Protein AF-A0A9P9S2T7-F1 (afdb_monomer_lite)

Foldseek 3Di:
DDDDDDDDDDDDDDPDDDDDPQQDWAAAPDPPGGDTHSDPVVSVVCCCQPVNLPAFAAAFFPPDPRLPPTHSDLVVVLVVLVVDALDTFTFQSPPVGRDDRDDPVRNVVCCVPPNDPVDDDPNNVSNVQSNPWHWAQAPVRHTDIDGLQAQLLVNVRGPDGHPPPVVSLLVLQADELLSCLQSVVSVVVSPPPPPDLRNHQAHWYADPLPRDTQGHSGGGCVSVLVVVVVDDLVSCLVVLQSLCSSLVVVLVVDPSPPPSPPPPRVVSSVVSQVSSCVSVNDPDDDD

Radius of gyration: 28.46 Å; chains: 1; bounding box: 73×45×97 Å

Secondary structure (DSSP, 8-state):
---------------PPPPPP-PPPEEP-STT---EESSHHHHHHHIIIII-----BPP-BTT-GGGSS-BSSHHHHHHHHTTS-S---B--SSTTT----B-HHHHHHHHHHH--GGG--HHHHHHHHHHT--EEE-TTS-EEE--TTB-TTGGGT---B-S-HHHHHHHHTTS-HHHHHHTHHHHHHH-TTSS--TTTSBS-EE-TTT--EEE-TTSBTHHHHHHHHTS-HHHHHHTHHHHHHHHHHHHTT-GGGTTT-TTTHHHHHHHHHHHHHHTTSSPPPP-

Sequence (287 aa):
MDRNTQPGIANKTSKGKRPKALKARIPCSHPGCKITFPRKFELKRHLNSVHNPQVAILCSVYECDRVFKPFPREDKAQEHMRKHPNEHQFVCIFQQCRSGPWSREELLSHLKSQHSWERCSQSEDTALCFFQWRQTPLSDGSLLFESEDNCPLAFLGCELKDNDNSVLRRHLKSHELIDRAKGFEAIAAVNRSGHFKLGYEYGFATCPLCQKQVCGQGSYIWSFASHLADHSKEERVVHAMELAELFRPYISKKRAWDYGWVAPGADFGRMIEAELQEAGVVPKMLG

Structure (mmCIF, N/CA/C/O backbone):
data_AF-A0A9P9S2T7-F1
#
_entry.id   AF-A0A9P9S2T7-F1
#
loop_
_atom_site.group_PDB
_atom_site.id
_atom_site.type_symbol
_atom_site.label_atom_id
_atom_site.label_alt_id
_atom_site.label_comp_id
_atom_site.label_asym_id
_atom_site.label_entity_id
_atom_site.label_seq_id
_atom_site.pdbx_PDB_ins_code
_atom_site.Cartn_x
_atom_site.Cartn_y
_atom_site.Cartn_z
_atom_site.occupancy
_atom_site.B_iso_or_equiv
_atom_site.auth_seq_id
_atom_site.auth_comp_id
_atom_site.auth_asym_id
_atom_site.auth_atom_id
_atom_site.pdbx_PDB_model_num
ATOM 1 N N . MET A 1 1 ? -43.370 15.826 -68.267 1.00 36.19 1 MET A N 1
ATOM 2 C CA . MET A 1 1 ? -42.248 16.302 -69.095 1.00 36.19 1 MET A CA 1
ATOM 3 C C . MET A 1 1 ? -41.692 17.543 -68.432 1.00 36.19 1 MET A C 1
ATOM 5 O O . MET A 1 1 ? -42.459 18.453 -68.160 1.00 36.19 1 MET A O 1
ATOM 9 N N . ASP A 1 2 ? -40.407 17.464 -68.098 1.00 29.64 2 ASP A N 1
ATOM 10 C CA . ASP A 1 2 ? -39.455 18.528 -67.768 1.00 29.64 2 ASP A CA 1
ATOM 11 C C . ASP A 1 2 ? -39.828 19.580 -66.708 1.00 29.64 2 ASP A C 1
ATOM 13 O O . ASP A 1 2 ? -40.637 20.471 -66.939 1.00 29.64 2 ASP A O 1
ATOM 17 N N . ARG A 1 3 ? -39.067 19.616 -65.605 1.00 30.58 3 ARG A N 1
ATOM 18 C CA . ARG A 1 3 ? -37.889 20.503 -65.512 1.00 30.58 3 ARG A CA 1
ATOM 19 C C . ARG A 1 3 ? -37.153 20.345 -64.179 1.00 30.58 3 ARG A C 1
ATOM 21 O O . ARG A 1 3 ? -37.640 20.647 -63.099 1.00 30.58 3 ARG A O 1
ATOM 28 N N . ASN A 1 4 ? -35.933 19.867 -64.359 1.00 33.97 4 ASN A N 1
ATOM 29 C CA . ASN A 1 4 ? -34.742 19.961 -63.536 1.00 33.97 4 ASN A CA 1
ATOM 30 C C . ASN A 1 4 ? -34.518 21.371 -62.940 1.00 33.97 4 ASN A C 1
ATOM 32 O O . ASN A 1 4 ? -34.419 22.319 -63.716 1.00 33.97 4 ASN A O 1
ATOM 36 N N . THR A 1 5 ? -34.343 21.484 -61.614 1.00 35.50 5 THR A N 1
ATOM 37 C CA . THR A 1 5 ? -33.639 22.615 -60.973 1.00 35.50 5 THR A CA 1
ATOM 38 C C . THR A 1 5 ? -32.953 22.155 -59.679 1.00 35.50 5 THR A C 1
ATOM 40 O O . THR A 1 5 ? -33.593 21.968 -58.646 1.00 35.50 5 THR A O 1
ATOM 43 N N . GLN A 1 6 ? -31.630 21.989 -59.738 1.00 35.88 6 GLN A N 1
ATOM 44 C CA . GLN A 1 6 ? -30.734 21.951 -58.576 1.00 35.88 6 GLN A CA 1
ATOM 45 C C . GLN A 1 6 ? -30.460 23.376 -58.068 1.00 35.88 6 GLN A C 1
ATOM 47 O O . GLN A 1 6 ? -30.297 24.283 -58.886 1.00 35.88 6 GLN A O 1
ATOM 52 N N . PRO A 1 7 ? -30.241 23.558 -56.755 1.00 32.84 7 PRO A N 1
ATOM 53 C CA . PRO A 1 7 ? -29.377 24.628 -56.279 1.00 32.84 7 PRO A CA 1
ATOM 54 C C . PRO A 1 7 ? -28.210 24.107 -55.423 1.00 32.84 7 PRO A C 1
ATOM 56 O O . PRO A 1 7 ? -28.396 23.401 -54.437 1.00 32.84 7 PRO A O 1
ATOM 59 N N . GLY A 1 8 ? -27.001 24.556 -55.776 1.00 30.08 8 GLY A N 1
ATOM 60 C CA . GLY A 1 8 ? -25.980 24.956 -54.801 1.00 30.08 8 GLY A CA 1
ATOM 61 C C . GLY A 1 8 ? -25.044 23.885 -54.236 1.00 30.08 8 GLY A C 1
ATOM 62 O O . GLY A 1 8 ? -25.063 23.622 -53.037 1.00 30.08 8 GLY A O 1
ATOM 63 N N . ILE A 1 9 ? -24.111 23.372 -55.047 1.00 33.72 9 ILE A N 1
ATOM 64 C CA . ILE A 1 9 ? -22.870 22.780 -54.519 1.00 33.72 9 ILE A CA 1
ATOM 65 C C . ILE A 1 9 ? -21.971 23.928 -54.039 1.00 33.72 9 ILE A C 1
ATOM 67 O O . ILE A 1 9 ? -21.324 24.613 -54.831 1.00 33.72 9 ILE A O 1
ATOM 71 N N . ALA A 1 10 ? -21.938 24.150 -52.725 1.00 36.00 10 ALA A N 1
ATOM 72 C CA . ALA A 1 10 ? -20.964 25.029 -52.093 1.00 36.00 10 ALA A CA 1
ATOM 73 C C . ALA A 1 10 ? -19.568 24.389 -52.156 1.00 36.00 10 ALA A C 1
ATOM 75 O O . ALA A 1 10 ? -19.290 23.358 -51.541 1.00 36.00 10 ALA A O 1
ATOM 76 N N . ASN A 1 11 ? -18.689 25.040 -52.909 1.00 32.94 11 ASN A N 1
ATOM 77 C CA . ASN A 1 11 ? -17.285 24.707 -53.089 1.00 32.94 11 ASN A CA 1
ATOM 78 C C . ASN A 1 11 ? -16.527 24.860 -51.752 1.00 32.94 11 ASN A C 1
ATOM 80 O O . ASN A 1 11 ? -16.237 25.977 -51.320 1.00 32.94 11 ASN A O 1
ATOM 84 N N . LYS A 1 12 ? -16.193 23.753 -51.074 1.00 36.41 12 LYS A N 1
ATOM 85 C CA . LYS A 1 12 ? -15.237 23.766 -49.953 1.00 36.41 12 LYS A CA 1
ATOM 86 C C . LYS A 1 12 ? -13.840 23.511 -50.504 1.00 36.41 12 LYS A C 1
ATOM 88 O O . LYS A 1 12 ? -13.469 22.382 -50.807 1.00 36.41 12 LYS A O 1
ATOM 93 N N . THR A 1 13 ? -13.067 24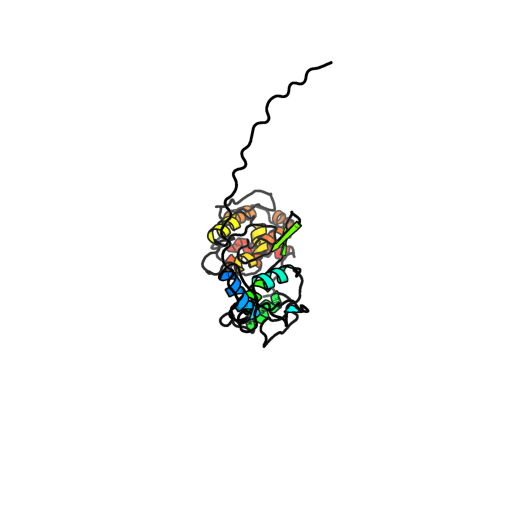.583 -50.626 1.00 33.72 13 THR A N 1
ATOM 94 C CA . THR A 1 13 ? -11.656 24.552 -51.006 1.00 33.72 13 THR A CA 1
ATOM 95 C C . THR A 1 13 ? -10.853 23.705 -50.014 1.00 33.72 13 THR A C 1
ATOM 97 O O . THR A 1 13 ? -10.689 24.041 -48.839 1.00 33.72 13 THR A O 1
ATOM 100 N N . SER A 1 14 ? -10.332 22.572 -50.485 1.00 40.72 14 SER A N 1
ATOM 101 C CA . SER A 1 14 ? -9.376 21.753 -49.746 1.00 40.72 14 SER A CA 1
ATOM 102 C C . SER A 1 14 ? -8.054 22.513 -49.620 1.00 40.72 14 SER A C 1
ATOM 104 O O . SER A 1 14 ? -7.275 22.593 -50.571 1.00 40.72 14 SER A O 1
ATOM 106 N N . LYS A 1 15 ? -7.778 23.083 -48.442 1.00 43.03 15 LYS A N 1
ATOM 107 C CA . LYS A 1 15 ? -6.456 23.635 -48.117 1.00 43.03 15 LYS A CA 1
ATOM 108 C C . LYS A 1 15 ? -5.431 22.494 -48.105 1.00 43.03 15 LYS A C 1
ATOM 110 O O . LYS A 1 15 ? -5.374 21.712 -47.157 1.00 43.03 15 LYS A O 1
ATOM 115 N N . GLY A 1 16 ? -4.628 22.401 -49.165 1.00 42.81 16 GLY A N 1
ATOM 116 C CA . GLY A 1 16 ? -3.505 21.472 -49.259 1.00 42.81 16 GLY A CA 1
ATOM 117 C C . GLY A 1 16 ? -2.502 21.704 -48.126 1.00 42.81 16 GLY A C 1
ATOM 118 O O . GLY A 1 16 ? -1.965 22.802 -47.965 1.00 42.81 16 GLY A O 1
ATOM 119 N N . LYS A 1 17 ? -2.243 20.670 -47.318 1.00 50.66 17 LYS A N 1
ATOM 120 C CA . LYS A 1 17 ? -1.135 20.677 -46.355 1.00 50.66 17 LYS A CA 1
ATOM 121 C C . LYS A 1 17 ? 0.180 20.608 -47.138 1.00 50.66 17 LYS A C 1
ATOM 123 O O . LYS A 1 17 ? 0.397 19.661 -47.887 1.00 50.66 17 LYS A O 1
ATOM 128 N N . ARG A 1 18 ? 1.062 21.597 -46.945 1.00 47.53 18 ARG A N 1
ATOM 129 C CA . ARG A 1 18 ? 2.440 21.586 -47.472 1.00 47.53 18 ARG A CA 1
ATOM 130 C C . ARG A 1 18 ? 3.163 20.284 -47.064 1.00 47.53 18 ARG A C 1
ATOM 132 O O . ARG A 1 18 ? 3.046 19.896 -45.896 1.00 47.53 18 ARG A O 1
ATOM 139 N N . PRO A 1 19 ? 3.944 19.639 -47.953 1.00 51.44 19 PRO A N 1
ATOM 140 C CA . PRO A 1 19 ? 4.757 18.483 -47.584 1.00 51.44 19 PRO A CA 1
ATOM 141 C C . PRO A 1 19 ? 5.790 18.891 -46.528 1.00 51.44 19 PRO A C 1
ATOM 143 O O . PRO A 1 19 ? 6.571 19.820 -46.736 1.00 51.44 19 PRO A O 1
ATOM 146 N N . LYS A 1 20 ? 5.804 18.214 -45.375 1.00 62.34 20 LYS A N 1
ATOM 147 C CA . LYS A 1 20 ? 6.907 18.349 -44.413 1.00 62.34 20 LYS A CA 1
ATOM 148 C C . LYS A 1 20 ? 8.151 17.721 -45.048 1.00 62.34 20 LYS A C 1
ATOM 150 O O . LYS A 1 20 ? 8.104 16.549 -45.407 1.00 62.34 20 LYS A O 1
ATOM 155 N N . ALA A 1 21 ? 9.240 18.482 -45.175 1.00 67.12 21 ALA A N 1
ATOM 156 C CA . ALA A 1 21 ? 10.521 17.977 -45.668 1.00 67.12 21 ALA A CA 1
ATOM 157 C C . ALA A 1 21 ? 10.929 16.701 -44.906 1.00 67.12 21 ALA A C 1
ATOM 159 O O . ALA A 1 21 ? 10.901 16.675 -43.669 1.00 67.12 21 ALA A O 1
ATOM 160 N N . LEU A 1 22 ? 11.272 15.638 -45.640 1.00 68.50 22 LEU A N 1
ATOM 161 C CA . LEU A 1 22 ? 11.691 14.363 -45.062 1.00 68.50 22 LEU A CA 1
ATOM 162 C C . LEU A 1 22 ? 13.021 14.581 -44.325 1.00 68.50 22 LEU A C 1
ATOM 164 O O . LEU A 1 22 ? 14.052 14.832 -44.944 1.00 68.50 22 LEU A O 1
ATOM 168 N N . LYS A 1 23 ? 13.007 14.522 -42.990 1.00 76.19 23 LYS A N 1
ATOM 169 C CA . LYS A 1 23 ? 14.243 14.579 -42.199 1.00 76.19 23 LYS A CA 1
ATOM 170 C C . LYS A 1 23 ? 15.092 13.343 -42.510 1.00 76.19 23 LYS A C 1
ATOM 172 O O . LYS A 1 23 ? 14.578 12.225 -42.464 1.00 76.19 23 LYS A O 1
ATOM 177 N N . ALA A 1 24 ? 16.377 13.550 -42.800 1.00 85.62 24 ALA A N 1
ATOM 178 C CA . ALA A 1 24 ? 17.326 12.470 -43.051 1.00 85.62 24 ALA A CA 1
ATOM 179 C C . ALA A 1 24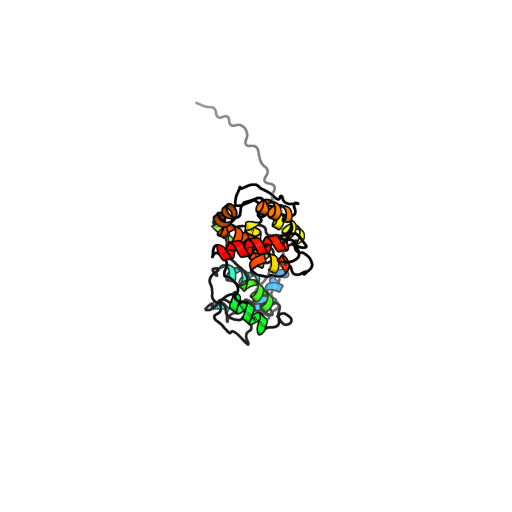 ? 17.403 11.514 -41.847 1.00 85.62 24 ALA A C 1
ATOM 181 O O . ALA A 1 24 ? 17.429 11.951 -40.692 1.00 85.62 24 ALA A O 1
ATOM 182 N N . ARG A 1 25 ? 17.422 10.204 -42.120 1.00 93.38 25 ARG A N 1
ATOM 183 C CA . ARG A 1 25 ? 17.586 9.171 -41.089 1.00 93.38 25 ARG A CA 1
ATOM 184 C C . ARG A 1 25 ? 19.058 9.069 -40.690 1.00 93.38 25 ARG A C 1
ATOM 186 O O . ARG A 1 25 ? 19.950 9.270 -41.504 1.00 93.38 25 ARG A O 1
ATOM 193 N N . ILE A 1 26 ? 19.294 8.736 -39.432 1.00 95.00 26 ILE A N 1
ATOM 194 C CA . ILE A 1 26 ? 20.602 8.656 -38.792 1.00 95.00 26 ILE A CA 1
ATOM 195 C C . ILE A 1 26 ? 21.002 7.174 -38.710 1.00 95.00 26 ILE A C 1
ATOM 197 O O . ILE A 1 26 ? 20.272 6.406 -38.074 1.00 95.00 26 ILE A O 1
ATOM 201 N N . PRO A 1 27 ? 22.099 6.740 -39.352 1.00 94.94 27 PRO A N 1
ATOM 202 C CA . PRO A 1 27 ? 22.551 5.352 -39.301 1.00 94.94 27 PRO A CA 1
ATOM 203 C C . PRO A 1 27 ? 23.211 5.004 -37.963 1.00 94.94 27 PRO A C 1
ATOM 205 O O . PRO A 1 27 ? 23.724 5.876 -37.261 1.00 94.94 27 PRO A O 1
ATOM 208 N N . CYS A 1 28 ? 23.202 3.718 -37.615 1.00 95.88 28 CYS A N 1
ATOM 209 C CA . CYS A 1 28 ? 24.008 3.192 -36.521 1.00 95.88 28 CYS A CA 1
ATOM 210 C C . CYS A 1 28 ? 25.496 3.186 -36.892 1.00 95.88 28 CYS A C 1
ATOM 212 O O . CYS A 1 28 ? 25.862 2.758 -37.981 1.00 95.88 28 CYS A O 1
ATOM 214 N N . SER A 1 29 ? 26.352 3.636 -35.973 1.00 92.50 29 SER A N 1
ATOM 215 C CA . SER A 1 29 ? 27.806 3.679 -36.176 1.00 92.50 29 SER A CA 1
ATOM 216 C C . SER A 1 29 ? 28.514 2.356 -35.856 1.00 92.50 29 SER A C 1
ATOM 218 O O . SER A 1 29 ? 29.726 2.266 -36.027 1.00 92.50 29 SER A O 1
ATOM 220 N N . HIS A 1 30 ? 27.800 1.345 -35.344 1.00 92.38 30 HIS A N 1
ATOM 221 C CA . HIS A 1 30 ? 28.408 0.075 -34.952 1.00 92.38 30 HIS A CA 1
ATOM 222 C C . HIS A 1 30 ? 28.739 -0.782 -36.189 1.00 92.38 30 HIS A C 1
ATOM 224 O O . HIS A 1 30 ? 27.859 -0.963 -37.039 1.00 92.38 30 HIS A O 1
ATOM 230 N N . PRO A 1 31 ? 29.961 -1.340 -36.298 1.00 92.31 31 PRO A N 1
ATOM 231 C CA . PRO A 1 31 ? 30.360 -2.148 -37.448 1.00 92.31 31 PRO A CA 1
ATOM 232 C C . PRO A 1 31 ? 29.369 -3.285 -37.730 1.00 92.31 31 PRO A C 1
ATOM 234 O O . PRO A 1 31 ? 28.987 -4.032 -36.835 1.00 92.31 31 PRO A O 1
ATOM 237 N N . GLY A 1 32 ? 28.915 -3.396 -38.980 1.00 91.00 32 GLY A N 1
ATOM 238 C CA . GLY A 1 32 ? 27.955 -4.422 -39.404 1.00 91.00 32 GLY A CA 1
ATOM 239 C C . GLY A 1 32 ? 26.482 -4.132 -39.079 1.00 91.00 32 GLY A C 1
ATOM 240 O O . GLY A 1 32 ? 25.608 -4.831 -39.595 1.00 91.00 32 GLY A O 1
ATOM 241 N N . CYS A 1 33 ? 26.162 -3.088 -38.306 1.00 94.12 33 CYS A N 1
ATOM 242 C CA . CYS A 1 33 ? 24.778 -2.701 -38.037 1.00 94.12 33 CYS A CA 1
ATOM 243 C C . CYS A 1 33 ? 24.224 -1.784 -39.139 1.00 94.12 33 CYS A C 1
ATOM 245 O O . CYS A 1 33 ? 24.732 -0.692 -39.375 1.00 94.12 33 CYS A O 1
ATOM 247 N N . LYS A 1 34 ? 23.141 -2.208 -39.802 1.00 94.25 34 LYS A N 1
ATOM 248 C CA . LYS A 1 34 ? 22.514 -1.471 -40.922 1.00 94.25 34 LYS A CA 1
ATOM 249 C C . LYS A 1 34 ? 21.264 -0.675 -40.521 1.00 94.25 34 LYS A C 1
ATOM 251 O O . LYS A 1 34 ? 20.533 -0.187 -41.382 1.00 94.25 34 LYS A O 1
ATOM 256 N N . ILE A 1 35 ? 20.974 -0.569 -39.224 1.00 94.50 35 ILE A N 1
ATOM 257 C CA . ILE A 1 35 ? 19.734 0.044 -38.732 1.00 94.50 35 ILE A CA 1
ATOM 258 C C . ILE A 1 35 ? 19.835 1.577 -38.784 1.00 94.50 35 ILE A C 1
ATOM 260 O O . ILE A 1 35 ? 20.870 2.155 -38.454 1.00 94.50 35 ILE A O 1
ATOM 264 N N . THR A 1 36 ? 18.746 2.244 -39.190 1.00 95.19 36 THR A N 1
ATOM 265 C CA . THR A 1 36 ? 18.664 3.711 -39.297 1.00 95.19 36 THR A CA 1
ATOM 266 C C . THR A 1 36 ? 17.452 4.285 -38.560 1.00 95.19 36 THR A C 1
ATOM 268 O O . THR A 1 36 ? 16.363 3.701 -38.537 1.00 95.19 36 THR A O 1
ATOM 271 N N . PHE A 1 37 ? 17.612 5.483 -37.997 1.00 95.75 37 PHE A N 1
ATOM 272 C CA . PHE A 1 37 ? 16.645 6.085 -37.080 1.00 95.75 37 PHE A CA 1
ATOM 273 C C . PHE A 1 37 ? 16.233 7.495 -37.503 1.00 95.75 37 PHE A C 1
ATOM 275 O O . PHE A 1 37 ? 17.072 8.285 -37.916 1.00 95.75 37 PHE A O 1
ATOM 282 N N . PRO A 1 38 ? 14.959 7.876 -37.363 1.00 93.25 38 PRO A N 1
ATOM 283 C CA . PRO A 1 38 ? 14.503 9.232 -37.667 1.00 93.25 38 PRO A CA 1
ATOM 284 C C . PRO A 1 38 ? 14.985 10.285 -36.652 1.00 93.25 38 PRO A C 1
ATOM 286 O O . PRO A 1 38 ? 14.910 11.482 -36.929 1.00 93.25 38 PRO A O 1
ATOM 289 N N . ARG A 1 39 ? 15.425 9.875 -35.451 1.00 93.94 39 ARG A N 1
ATOM 290 C CA . ARG A 1 39 ? 15.786 10.774 -34.340 1.00 93.94 39 ARG A CA 1
ATOM 291 C C . ARG A 1 39 ? 17.015 10.270 -33.580 1.00 93.94 39 ARG A C 1
ATOM 293 O O . ARG A 1 39 ? 17.176 9.068 -33.387 1.00 93.94 39 ARG A O 1
ATOM 300 N N . LYS A 1 40 ? 17.831 11.199 -33.058 1.00 93.25 40 LYS A N 1
ATOM 301 C CA . LYS A 1 40 ? 19.046 10.890 -32.269 1.00 93.25 40 LYS A CA 1
ATOM 302 C C . LYS A 1 40 ? 18.753 10.048 -31.021 1.00 93.25 40 LYS A C 1
ATOM 304 O O . LYS A 1 40 ? 19.508 9.134 -30.711 1.00 93.25 40 LYS A O 1
ATOM 309 N N . PHE A 1 41 ? 17.648 10.333 -30.329 1.00 92.44 41 PHE A N 1
ATOM 310 C CA . PHE A 1 41 ? 17.218 9.574 -29.148 1.00 92.44 41 PHE A CA 1
ATOM 311 C C . PHE A 1 41 ? 17.006 8.081 -29.454 1.00 92.44 41 PHE A C 1
ATOM 313 O O . PHE A 1 41 ? 17.434 7.227 -28.683 1.00 92.44 41 PHE A O 1
ATOM 320 N N . GLU A 1 42 ? 16.396 7.754 -30.597 1.00 92.00 42 GLU A N 1
ATOM 321 C CA . GLU A 1 42 ? 16.127 6.363 -30.971 1.00 92.00 42 GLU A CA 1
ATOM 322 C C . GLU A 1 42 ? 17.413 5.601 -31.308 1.00 92.00 42 GLU A C 1
ATOM 324 O O . GLU A 1 42 ? 17.551 4.448 -30.900 1.00 92.00 42 GLU A O 1
ATOM 329 N N . LEU A 1 43 ? 18.373 6.264 -31.966 1.00 93.75 43 LEU A N 1
ATOM 330 C CA . LEU A 1 43 ? 19.710 5.713 -32.187 1.00 93.75 43 LEU A CA 1
ATOM 331 C C . LEU A 1 43 ? 20.428 5.451 -30.857 1.00 93.75 43 LEU A C 1
ATOM 333 O O . LEU A 1 43 ? 20.939 4.354 -30.651 1.00 93.75 43 LEU A O 1
ATOM 337 N N . LYS A 1 44 ? 20.430 6.421 -29.931 1.00 90.12 44 LYS A N 1
ATOM 338 C CA . LYS A 1 44 ? 21.045 6.255 -28.602 1.00 90.12 44 LYS A CA 1
ATOM 339 C C . LYS A 1 44 ? 20.443 5.061 -27.858 1.00 90.12 44 LYS A C 1
ATOM 341 O O . LYS A 1 44 ? 21.175 4.238 -27.320 1.00 90.12 44 LYS A O 1
ATOM 346 N N . ARG A 1 45 ? 19.114 4.922 -27.886 1.00 88.75 45 ARG A N 1
ATOM 347 C CA . ARG A 1 45 ? 18.412 3.768 -27.306 1.00 88.75 45 ARG A CA 1
ATOM 348 C C . ARG A 1 45 ? 18.843 2.449 -27.951 1.00 88.75 45 ARG A C 1
ATOM 350 O O . ARG A 1 45 ? 19.039 1.469 -27.241 1.00 88.75 45 ARG A O 1
ATOM 357 N N . HIS A 1 46 ? 18.976 2.402 -29.275 1.00 90.88 46 HIS A N 1
ATOM 358 C CA . HIS A 1 46 ? 19.439 1.207 -29.982 1.00 90.88 46 HIS A CA 1
ATOM 359 C C . HIS A 1 46 ? 20.872 0.828 -29.597 1.00 90.88 46 HIS A C 1
ATOM 361 O O . HIS A 1 46 ? 21.111 -0.323 -29.241 1.00 90.88 46 HIS A O 1
ATOM 367 N N . LEU A 1 47 ? 21.795 1.794 -29.585 1.00 89.88 47 LEU A N 1
ATOM 368 C CA . LEU A 1 47 ? 23.176 1.566 -29.156 1.00 89.88 47 LEU A CA 1
ATOM 369 C C . LEU A 1 47 ? 23.218 0.987 -27.736 1.00 89.88 47 LEU A C 1
ATOM 371 O O . LEU A 1 47 ? 23.823 -0.058 -27.528 1.00 89.88 47 LEU A O 1
ATOM 375 N N . ASN A 1 48 ? 22.486 1.593 -26.799 1.00 85.88 48 ASN A N 1
ATOM 376 C CA . ASN A 1 48 ? 22.449 1.164 -25.399 1.00 85.88 48 ASN A CA 1
ATOM 377 C C . ASN A 1 48 ? 21.745 -0.179 -25.157 1.00 85.88 48 ASN A C 1
ATOM 379 O O . ASN A 1 48 ? 21.897 -0.736 -24.083 1.00 85.88 48 ASN A O 1
ATOM 383 N N . SER A 1 49 ? 20.940 -0.687 -26.094 1.00 85.75 49 SER A N 1
ATOM 384 C CA . SER A 1 49 ? 20.194 -1.943 -25.892 1.00 85.75 49 SER A CA 1
ATOM 385 C C . SER A 1 49 ? 20.720 -3.116 -26.709 1.00 85.75 49 SER A C 1
ATOM 387 O O . SER A 1 49 ? 20.516 -4.257 -26.311 1.00 85.75 49 SER A O 1
ATOM 389 N N . VAL A 1 50 ? 21.376 -2.850 -27.840 1.00 86.94 50 VAL A N 1
ATOM 390 C CA . VAL A 1 50 ? 21.870 -3.885 -28.762 1.00 86.94 50 VAL A CA 1
ATOM 391 C C . VAL A 1 50 ? 23.389 -3.991 -28.730 1.00 86.94 50 VAL A C 1
ATOM 393 O O . VAL A 1 50 ? 23.922 -5.093 -28.762 1.00 86.94 50 VAL A O 1
ATOM 396 N N . HIS A 1 51 ? 24.088 -2.857 -28.672 1.00 87.75 51 HIS A N 1
ATOM 397 C CA . HIS A 1 51 ? 25.544 -2.822 -28.828 1.00 87.75 51 HIS A CA 1
ATOM 398 C C . HIS A 1 51 ? 26.288 -2.585 -27.513 1.00 87.75 51 HIS A C 1
ATOM 400 O O . HIS A 1 51 ? 27.451 -2.954 -27.404 1.00 87.75 51 HIS A O 1
ATOM 406 N N . ASN A 1 52 ? 25.634 -1.979 -26.523 1.00 83.31 52 ASN A N 1
ATOM 407 C CA . ASN A 1 52 ? 26.203 -1.737 -25.206 1.00 83.31 52 ASN A CA 1
ATOM 408 C C . ASN A 1 52 ? 25.133 -1.826 -24.101 1.00 83.31 52 ASN A C 1
ATOM 410 O O . ASN A 1 52 ? 24.780 -0.792 -23.523 1.00 83.31 52 ASN A O 1
ATOM 414 N N . PRO A 1 53 ? 24.572 -3.021 -23.832 1.00 74.31 53 PRO A N 1
ATOM 415 C CA . PRO A 1 53 ? 23.597 -3.215 -22.765 1.00 74.31 53 PRO A CA 1
ATOM 416 C C . PRO A 1 53 ? 24.272 -3.066 -21.398 1.00 74.31 53 PRO A C 1
ATOM 418 O O . PRO A 1 53 ? 24.722 -4.029 -20.793 1.00 74.31 53 PRO A O 1
ATOM 421 N N . GLN A 1 54 ? 24.352 -1.824 -20.924 1.00 74.81 54 GLN A N 1
ATOM 422 C CA . GLN A 1 54 ? 24.785 -1.486 -19.562 1.00 74.81 54 GLN A CA 1
ATOM 423 C C . GLN A 1 54 ? 23.661 -1.702 -18.538 1.00 74.81 54 GLN A C 1
ATOM 425 O O . GLN A 1 54 ? 23.907 -1.815 -17.343 1.00 74.81 54 GLN A O 1
ATOM 430 N N . VAL A 1 55 ? 22.416 -1.755 -19.019 1.00 78.56 55 VAL A N 1
ATOM 431 C CA . VAL A 1 55 ? 21.226 -2.052 -18.223 1.00 78.56 55 VAL A CA 1
ATOM 432 C C . VAL A 1 55 ? 20.878 -3.524 -18.413 1.00 78.56 55 VAL A C 1
ATOM 434 O O . VAL A 1 55 ? 20.757 -3.982 -19.548 1.00 78.56 55 VAL A O 1
ATOM 437 N N . ALA A 1 56 ? 20.711 -4.255 -17.316 1.00 86.88 56 ALA A N 1
ATOM 438 C CA . ALA A 1 56 ? 20.397 -5.679 -17.311 1.00 86.88 56 ALA A CA 1
ATOM 439 C C . ALA A 1 56 ? 19.397 -5.989 -16.189 1.00 86.88 56 ALA A C 1
ATOM 441 O O . ALA A 1 56 ? 19.773 -6.359 -15.081 1.00 86.88 56 ALA A O 1
ATOM 442 N N . ILE A 1 57 ? 18.109 -5.804 -16.474 1.00 90.69 57 ILE A N 1
ATOM 443 C CA . ILE A 1 57 ? 17.036 -5.925 -15.478 1.00 90.69 57 ILE A CA 1
ATOM 444 C C . ILE A 1 57 ? 16.504 -7.358 -15.491 1.00 90.69 57 ILE A C 1
ATOM 446 O O . ILE A 1 57 ? 15.997 -7.818 -16.517 1.00 90.69 57 ILE A O 1
ATOM 450 N N . LEU A 1 58 ? 16.624 -8.067 -14.371 1.00 91.12 58 LEU A N 1
ATOM 451 C CA . LEU A 1 58 ? 16.154 -9.446 -14.220 1.00 91.12 58 LEU A CA 1
ATOM 452 C C . LEU A 1 58 ? 14.709 -9.491 -13.716 1.00 91.12 58 LEU A C 1
ATOM 454 O O . LEU A 1 58 ? 14.270 -8.612 -12.977 1.00 91.12 58 LEU A O 1
ATOM 458 N N . CYS A 1 59 ? 13.976 -10.534 -14.106 1.00 92.31 59 CYS A N 1
ATOM 459 C CA . CYS A 1 59 ? 12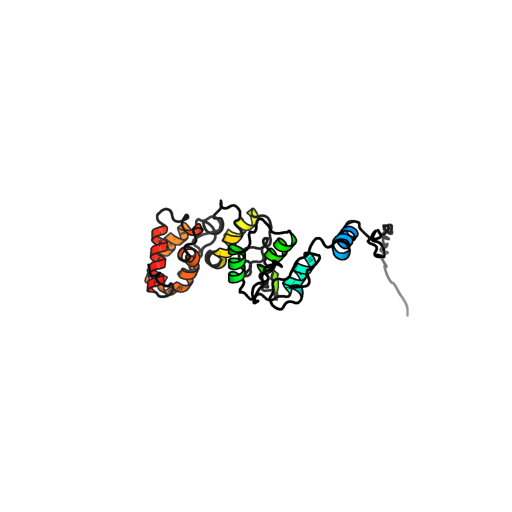.712 -10.871 -13.456 1.00 92.31 59 CYS A CA 1
ATOM 460 C C . CYS A 1 59 ? 13.001 -11.664 -12.174 1.00 92.31 59 CYS A C 1
ATOM 462 O O . CYS A 1 59 ? 13.848 -12.553 -12.189 1.00 92.31 59 CYS A O 1
ATOM 464 N N . SER A 1 60 ? 12.301 -11.356 -11.084 1.00 91.38 60 SER A N 1
ATOM 465 C CA . SER A 1 60 ? 12.424 -12.061 -9.801 1.00 91.38 60 SER A CA 1
ATOM 466 C C . SER A 1 60 ? 11.385 -13.165 -9.603 1.00 91.38 60 SER A C 1
ATOM 468 O O . SER A 1 60 ? 11.408 -13.820 -8.570 1.00 91.38 60 SER A O 1
ATOM 470 N N . VAL A 1 61 ? 10.457 -13.373 -10.540 1.00 92.38 61 VAL A N 1
ATOM 471 C CA . VAL A 1 61 ? 9.402 -14.390 -10.412 1.00 92.38 61 VAL A CA 1
ATOM 472 C C . VAL A 1 61 ? 10.000 -15.779 -10.627 1.00 92.38 61 VAL A C 1
ATOM 474 O O . VAL A 1 61 ? 10.665 -16.017 -11.638 1.00 92.38 61 VAL A O 1
ATOM 477 N N . TYR A 1 62 ? 9.779 -16.687 -9.675 1.00 91.44 62 TYR A N 1
ATOM 478 C CA . TYR A 1 62 ? 10.238 -18.074 -9.755 1.00 91.44 62 TYR A CA 1
ATOM 479 C C . TYR A 1 62 ? 9.688 -18.756 -11.020 1.00 91.44 62 TYR A C 1
ATOM 481 O O . TYR A 1 62 ? 8.598 -18.436 -11.481 1.00 91.44 62 TYR A O 1
ATOM 489 N N . GLU A 1 63 ? 10.483 -19.640 -11.631 1.00 89.50 63 GLU A N 1
ATOM 490 C CA . GLU A 1 63 ? 10.189 -20.314 -12.915 1.00 89.50 63 GLU A CA 1
ATOM 491 C C . GLU A 1 63 ? 10.018 -19.406 -14.148 1.00 89.50 63 GLU A C 1
ATOM 493 O O . GLU A 1 63 ? 9.805 -19.899 -15.258 1.00 89.50 63 GLU A O 1
ATOM 498 N N . CYS A 1 64 ? 10.199 -18.088 -14.027 1.00 91.94 64 CYS A N 1
ATOM 499 C CA . CYS A 1 64 ? 10.203 -17.220 -15.196 1.00 91.94 64 CYS A CA 1
ATOM 500 C C . CYS A 1 64 ? 11.507 -17.373 -16.004 1.00 91.94 64 CYS A C 1
ATOM 502 O O . CYS A 1 64 ? 12.617 -17.236 -15.490 1.00 91.94 64 CYS A O 1
ATOM 504 N N . ASP A 1 65 ? 11.395 -17.559 -17.322 1.00 88.00 65 ASP A N 1
ATOM 505 C CA . ASP A 1 65 ? 12.538 -17.656 -18.244 1.00 88.00 65 ASP A CA 1
ATOM 506 C C . ASP A 1 65 ? 13.416 -16.385 -18.266 1.00 88.00 65 ASP A C 1
ATOM 508 O O . ASP A 1 65 ? 14.585 -16.414 -18.673 1.00 88.00 65 ASP A O 1
ATOM 512 N N . ARG A 1 66 ? 12.862 -15.263 -17.794 1.00 89.81 66 ARG A N 1
ATOM 513 C CA . ARG A 1 66 ? 13.523 -13.960 -17.647 1.00 89.81 66 ARG A CA 1
ATOM 514 C C . ARG A 1 66 ? 14.328 -13.798 -16.358 1.00 89.81 66 ARG A C 1
ATOM 516 O O . ARG A 1 66 ? 15.000 -12.778 -16.215 1.00 89.81 66 ARG A O 1
ATOM 523 N N . VAL A 1 67 ? 14.344 -14.800 -15.476 1.00 87.44 67 VAL A N 1
ATOM 524 C CA . VAL A 1 67 ? 15.256 -14.863 -14.315 1.00 87.44 67 VAL A CA 1
ATOM 525 C C . VAL A 1 67 ? 16.719 -14.984 -14.754 1.00 87.44 67 VAL A C 1
ATOM 527 O O . VAL A 1 67 ? 17.617 -14.507 -14.070 1.00 87.44 67 VAL A O 1
ATOM 530 N N . PHE A 1 68 ? 16.977 -15.586 -15.920 1.00 84.56 68 PHE A N 1
ATOM 531 C CA . PHE A 1 68 ? 18.332 -15.763 -16.465 1.00 84.56 68 PHE A CA 1
ATOM 532 C C . PHE A 1 68 ? 18.592 -14.942 -17.734 1.00 84.56 68 PHE A C 1
ATOM 534 O O . PHE A 1 68 ? 19.711 -14.918 -18.244 1.00 84.56 68 PHE A O 1
ATOM 541 N N . LYS A 1 69 ? 17.561 -14.273 -18.263 1.00 89.12 69 LYS A N 1
ATOM 542 C CA . LYS A 1 69 ? 17.613 -13.501 -19.510 1.00 89.12 69 LYS A CA 1
ATOM 543 C C . LYS A 1 69 ? 17.211 -12.048 -19.240 1.00 89.12 69 LYS A C 1
ATOM 545 O O . LYS A 1 69 ? 16.029 -11.720 -19.405 1.00 89.12 69 LYS A O 1
ATOM 550 N N . PRO A 1 70 ? 18.165 -11.185 -18.837 1.00 88.25 70 PRO A N 1
ATOM 551 C CA . PRO A 1 70 ? 17.865 -9.816 -18.452 1.00 88.25 70 PRO A CA 1
ATOM 552 C C . PRO A 1 70 ? 17.300 -9.009 -19.615 1.00 88.25 70 PRO A C 1
ATOM 554 O O . PRO A 1 70 ? 17.639 -9.202 -20.787 1.00 88.25 70 PRO A O 1
ATOM 557 N N . PHE A 1 71 ? 16.451 -8.052 -19.275 1.00 91.44 71 PHE A N 1
ATOM 558 C CA . PHE A 1 71 ? 15.985 -7.047 -20.205 1.00 91.44 71 PHE A CA 1
ATOM 559 C C . PHE A 1 71 ? 17.030 -5.938 -20.339 1.00 91.44 71 PHE A C 1
ATOM 561 O O . PHE A 1 71 ? 17.450 -5.371 -19.329 1.00 91.44 71 PHE A O 1
ATOM 568 N N . PRO A 1 72 ? 17.381 -5.542 -21.574 1.00 88.38 72 PRO A N 1
ATOM 569 C CA . PRO A 1 72 ? 18.285 -4.421 -21.803 1.00 88.38 72 PRO A CA 1
ATOM 570 C C . PRO A 1 72 ? 17.592 -3.058 -21.638 1.00 88.38 72 PRO A C 1
ATOM 572 O O . PRO A 1 72 ? 18.201 -2.017 -21.880 1.00 88.38 72 PRO A O 1
ATOM 575 N N . ARG A 1 73 ? 16.285 -3.047 -21.325 1.00 87.94 73 ARG A N 1
ATOM 576 C CA . ARG A 1 73 ? 15.474 -1.835 -21.176 1.00 87.94 73 ARG A CA 1
ATOM 577 C C . ARG A 1 73 ? 14.412 -1.984 -20.094 1.00 87.94 73 ARG A C 1
ATOM 579 O O . ARG A 1 73 ? 13.715 -2.997 -20.039 1.00 87.94 73 ARG A O 1
ATOM 586 N N . GLU A 1 74 ? 14.233 -0.907 -19.343 1.00 87.75 74 GLU A N 1
ATOM 587 C CA . GLU A 1 74 ? 13.235 -0.764 -18.284 1.00 87.75 74 GLU A CA 1
ATOM 588 C C . GLU A 1 74 ? 11.800 -0.923 -18.786 1.00 87.75 74 GLU A C 1
ATOM 590 O O . GLU A 1 74 ? 11.060 -1.748 -18.266 1.00 87.75 74 GLU A O 1
ATOM 595 N N . ASP A 1 75 ? 11.424 -0.228 -19.862 1.00 86.75 75 ASP A N 1
ATOM 596 C CA . ASP A 1 75 ? 10.060 -0.271 -20.403 1.00 86.75 75 ASP A CA 1
ATOM 597 C C . ASP A 1 75 ? 9.622 -1.689 -20.819 1.00 86.75 75 ASP A C 1
ATOM 599 O O . ASP A 1 75 ? 8.445 -2.039 -20.716 1.00 86.75 75 ASP A O 1
ATOM 603 N N . LYS A 1 76 ? 10.573 -2.527 -21.254 1.00 90.56 76 LYS A N 1
ATOM 604 C CA . LYS A 1 76 ? 10.323 -3.933 -21.603 1.00 90.56 76 LYS A CA 1
ATOM 605 C C . LYS A 1 76 ? 10.243 -4.853 -20.397 1.00 90.56 76 LYS A C 1
ATOM 607 O O . LYS A 1 76 ? 9.368 -5.717 -20.387 1.00 90.56 76 LYS A O 1
ATOM 612 N N . ALA A 1 77 ? 11.105 -4.661 -19.402 1.00 89.62 77 ALA A N 1
ATOM 613 C CA . ALA A 1 77 ? 10.971 -5.362 -18.130 1.00 89.62 77 ALA A CA 1
ATOM 614 C C . ALA A 1 77 ? 9.633 -5.010 -17.464 1.00 89.62 77 ALA A C 1
ATOM 616 O O . ALA A 1 77 ? 8.906 -5.901 -17.041 1.00 89.62 77 ALA A O 1
ATOM 617 N N . GLN A 1 78 ? 9.243 -3.738 -17.486 1.00 86.19 78 GLN A N 1
ATOM 618 C CA . GLN A 1 78 ? 7.974 -3.287 -16.937 1.00 86.19 78 GLN A CA 1
ATOM 619 C C . GLN A 1 78 ? 6.767 -3.919 -17.646 1.00 86.19 78 GLN A C 1
ATOM 621 O O . GLN A 1 78 ? 5.871 -4.444 -16.992 1.00 86.19 78 GLN A O 1
ATOM 626 N N . GLU A 1 79 ? 6.735 -3.902 -18.982 1.00 87.50 79 GLU A N 1
ATOM 627 C CA . GLU A 1 79 ? 5.681 -4.564 -19.768 1.00 87.50 79 GLU A CA 1
ATOM 628 C C . GLU A 1 79 ? 5.596 -6.068 -19.477 1.00 87.50 79 GLU A C 1
ATOM 630 O O . GLU A 1 79 ? 4.503 -6.628 -19.429 1.00 87.50 79 GLU A O 1
ATOM 635 N N . HIS A 1 80 ? 6.740 -6.718 -19.271 1.00 90.94 80 HIS A N 1
ATOM 636 C CA . HIS A 1 80 ? 6.791 -8.122 -18.891 1.00 90.94 80 HIS A CA 1
ATOM 637 C C . HIS A 1 80 ? 6.212 -8.363 -17.493 1.00 90.94 80 HIS A C 1
ATOM 639 O O . HIS A 1 80 ? 5.374 -9.247 -17.345 1.00 90.94 80 HIS A O 1
ATOM 645 N N . MET A 1 81 ? 6.592 -7.557 -16.498 1.00 87.25 81 MET A N 1
ATOM 646 C CA . MET A 1 81 ? 6.128 -7.721 -15.116 1.00 87.25 81 MET A CA 1
ATOM 647 C C . MET A 1 81 ? 4.615 -7.529 -14.963 1.00 87.25 81 MET A C 1
ATOM 649 O O . MET A 1 81 ? 4.002 -8.187 -14.131 1.00 87.25 81 MET A O 1
ATOM 653 N N . ARG A 1 82 ? 3.980 -6.725 -15.827 1.00 84.56 82 ARG A N 1
ATOM 654 C CA . ARG A 1 82 ? 2.508 -6.608 -15.886 1.00 84.56 82 ARG A CA 1
ATOM 655 C C . ARG A 1 82 ? 1.788 -7.900 -16.287 1.00 84.56 82 ARG A C 1
ATOM 657 O O . ARG A 1 82 ? 0.574 -7.977 -16.152 1.00 84.56 82 ARG A O 1
ATOM 664 N N . LYS A 1 83 ? 2.491 -8.905 -16.811 1.00 86.06 83 LYS A N 1
ATOM 665 C CA . LYS A 1 83 ? 1.888 -10.197 -17.181 1.00 86.06 83 LYS A CA 1
ATOM 666 C C . LYS A 1 83 ? 1.849 -11.183 -16.018 1.00 86.06 83 LYS A C 1
ATOM 668 O O . LYS A 1 83 ? 1.172 -12.200 -16.126 1.00 86.06 83 LYS A O 1
ATOM 673 N N . HIS A 1 84 ? 2.575 -10.898 -14.940 1.00 85.12 84 HIS A N 1
ATOM 674 C CA . HIS A 1 84 ? 2.613 -11.751 -13.759 1.00 85.12 84 HIS A CA 1
ATOM 675 C C . HIS A 1 84 ? 1.448 -11.403 -12.829 1.00 85.12 84 HIS A C 1
ATOM 677 O O . HIS A 1 84 ? 1.372 -10.245 -12.420 1.00 85.12 84 HIS A O 1
ATOM 683 N N . PRO A 1 85 ? 0.558 -12.350 -12.472 1.00 75.25 85 PRO A N 1
ATOM 684 C CA . PRO A 1 85 ? -0.452 -12.116 -11.432 1.00 75.25 85 PRO A CA 1
ATOM 685 C C . PRO A 1 85 ? 0.174 -11.785 -10.062 1.00 75.25 85 PRO A C 1
ATOM 687 O O . PRO A 1 85 ? 1.385 -11.849 -9.894 1.00 75.25 85 PRO A O 1
ATOM 690 N N . ASN A 1 86 ? -0.636 -11.416 -9.066 1.00 70.56 86 ASN A N 1
ATOM 691 C CA . ASN A 1 86 ? -0.125 -11.025 -7.741 1.00 70.56 86 ASN A CA 1
ATOM 692 C C . ASN A 1 86 ? 0.491 -12.179 -6.941 1.00 70.56 86 ASN A C 1
ATOM 694 O O . ASN A 1 86 ? 1.384 -11.947 -6.125 1.00 70.56 86 ASN A O 1
ATOM 698 N N . GLU A 1 87 ? -0.001 -13.397 -7.158 1.00 67.25 87 GLU A N 1
ATOM 699 C CA . GLU A 1 87 ? 0.441 -14.597 -6.453 1.00 67.25 87 GLU A CA 1
ATOM 700 C C . GLU A 1 87 ? 1.601 -15.250 -7.204 1.00 67.25 87 GLU A C 1
ATOM 702 O O . GLU A 1 87 ? 1.399 -15.912 -8.219 1.00 67.25 87 GLU A O 1
ATOM 707 N N . HIS A 1 88 ? 2.818 -15.052 -6.694 1.00 80.25 88 HIS A N 1
ATOM 708 C CA . HIS A 1 88 ? 4.026 -15.749 -7.135 1.00 80.25 88 HIS A CA 1
ATOM 709 C C . HIS A 1 88 ? 4.964 -15.994 -5.970 1.00 80.25 88 HIS A C 1
ATOM 711 O O . HIS A 1 88 ? 4.985 -15.247 -4.989 1.00 80.25 88 HIS A O 1
ATOM 717 N N . GLN A 1 89 ? 5.806 -17.003 -6.144 1.00 89.88 89 GLN A N 1
ATOM 718 C CA . GLN A 1 89 ? 7.051 -17.093 -5.407 1.00 89.88 89 GLN A CA 1
ATOM 719 C C . GLN A 1 89 ? 8.144 -16.316 -6.139 1.00 89.88 89 GLN A C 1
ATOM 721 O O . GLN A 1 89 ? 8.140 -16.194 -7.367 1.00 89.88 89 GLN A O 1
ATOM 726 N N . PHE A 1 90 ? 9.104 -15.810 -5.382 1.00 91.31 90 PHE A N 1
ATOM 727 C CA . PHE A 1 90 ? 10.179 -14.984 -5.892 1.00 91.31 90 PHE A CA 1
ATOM 728 C C . PHE A 1 90 ? 11.546 -15.589 -5.590 1.00 91.31 90 PHE A C 1
ATOM 730 O O . PHE A 1 90 ? 11.738 -16.314 -4.614 1.00 91.31 90 PHE A O 1
ATOM 737 N N . VAL A 1 91 ? 12.507 -15.250 -6.437 1.00 93.31 91 VAL A N 1
ATOM 738 C CA . VAL A 1 91 ? 13.929 -15.532 -6.271 1.00 93.31 91 VAL A CA 1
ATOM 739 C C . VAL A 1 91 ? 14.702 -14.231 -6.135 1.00 93.31 91 VAL A C 1
ATOM 741 O O . VAL A 1 91 ? 14.321 -13.188 -6.677 1.00 93.31 91 VAL A O 1
ATOM 744 N N . CYS A 1 92 ? 15.816 -14.290 -5.416 1.00 91.75 92 CYS A N 1
ATOM 745 C CA . CYS A 1 92 ? 16.707 -13.153 -5.271 1.00 91.75 92 CYS A CA 1
ATOM 746 C C . CYS A 1 92 ? 17.274 -12.711 -6.632 1.00 91.75 92 CYS A C 1
ATOM 748 O O . CYS A 1 92 ? 17.805 -13.518 -7.395 1.00 91.75 92 CYS A O 1
ATOM 750 N N . ILE A 1 93 ? 17.197 -11.410 -6.924 1.00 89.38 93 ILE A N 1
ATOM 751 C CA . ILE A 1 93 ? 17.691 -10.833 -8.184 1.00 89.38 93 ILE A CA 1
ATOM 752 C C . ILE A 1 93 ? 19.224 -10.771 -8.267 1.00 89.38 93 ILE A C 1
ATOM 754 O O . ILE A 1 93 ? 19.777 -10.675 -9.362 1.00 89.38 93 ILE A O 1
ATOM 758 N N . PHE A 1 94 ? 19.924 -10.820 -7.127 1.00 88.62 94 PHE A N 1
ATOM 759 C CA . PHE A 1 94 ? 21.380 -10.724 -7.083 1.00 88.62 94 PHE A CA 1
ATOM 760 C C . PHE A 1 94 ? 21.995 -12.015 -7.618 1.00 88.62 94 PHE A C 1
ATOM 762 O O . PHE A 1 94 ? 21.779 -13.093 -7.058 1.00 88.62 94 PHE A O 1
ATOM 769 N N . GLN A 1 95 ? 22.788 -11.912 -8.689 1.00 82.19 95 GLN A N 1
ATOM 770 C CA . GLN A 1 95 ? 23.300 -13.069 -9.436 1.00 82.19 95 GLN A CA 1
ATOM 771 C C . GLN A 1 95 ? 24.121 -14.047 -8.582 1.00 82.19 95 GLN A C 1
ATOM 773 O O . GLN A 1 95 ? 24.109 -15.253 -8.847 1.00 82.19 95 GLN A O 1
ATOM 778 N N . GLN A 1 96 ? 24.817 -13.541 -7.567 1.00 83.75 96 GLN A N 1
ATOM 779 C CA . GLN A 1 96 ? 25.617 -14.317 -6.620 1.00 83.75 96 GLN A CA 1
ATOM 780 C C . GLN A 1 96 ? 24.793 -15.000 -5.520 1.00 83.75 96 GLN A C 1
ATOM 782 O O . GLN A 1 96 ? 25.327 -15.855 -4.822 1.00 83.75 96 GLN A O 1
ATOM 787 N N . CYS A 1 97 ? 23.521 -14.632 -5.351 1.00 89.94 97 CYS A N 1
ATOM 788 C CA . CYS A 1 97 ? 22.628 -15.238 -4.369 1.00 89.94 97 CYS A CA 1
ATOM 789 C C . CYS A 1 97 ? 21.600 -16.140 -5.055 1.00 89.94 97 CYS A C 1
ATOM 791 O O . CYS A 1 97 ? 21.676 -17.354 -4.907 1.00 89.94 97 CYS A O 1
ATOM 793 N N . ARG A 1 98 ? 20.667 -15.564 -5.830 1.00 85.75 98 ARG A N 1
ATOM 794 C CA . ARG A 1 98 ? 19.580 -16.285 -6.531 1.00 85.75 98 ARG A CA 1
ATOM 795 C C . ARG A 1 98 ? 18.798 -17.302 -5.684 1.00 85.75 98 ARG A C 1
ATOM 797 O O . ARG A 1 98 ? 18.135 -18.179 -6.227 1.00 85.75 98 ARG A O 1
ATOM 804 N N . SER A 1 99 ? 18.846 -17.161 -4.364 1.00 90.81 99 SER A N 1
ATOM 805 C CA . SER A 1 99 ? 18.132 -18.015 -3.424 1.00 90.81 99 SER A CA 1
ATOM 806 C C . SER A 1 99 ? 16.615 -17.790 -3.498 1.00 90.81 99 SER A C 1
ATOM 808 O O . SER A 1 99 ? 16.152 -16.741 -3.955 1.00 90.81 99 SER A O 1
ATOM 810 N N . GLY A 1 100 ? 15.857 -18.801 -3.075 1.00 89.44 100 GLY A N 1
ATOM 811 C CA . GLY A 1 100 ? 14.402 -18.911 -3.208 1.00 89.44 100 GLY A CA 1
ATOM 812 C C . GLY A 1 100 ? 14.013 -20.350 -3.581 1.00 89.44 100 GLY A C 1
ATOM 813 O O . GLY A 1 100 ? 14.899 -21.209 -3.652 1.00 89.44 100 GLY A O 1
ATOM 814 N N . PRO A 1 101 ? 12.730 -20.642 -3.841 1.00 93.12 101 PRO A N 1
ATOM 815 C CA . PRO A 1 101 ? 11.593 -19.718 -3.897 1.00 93.12 101 PRO A CA 1
ATOM 816 C C . PRO A 1 101 ? 11.143 -19.196 -2.522 1.00 93.12 101 PRO A C 1
ATOM 818 O O . PRO A 1 101 ? 11.227 -19.911 -1.529 1.00 93.12 101 PRO A O 1
ATOM 821 N N . TRP A 1 102 ? 10.625 -17.966 -2.487 1.00 91.81 102 TRP A N 1
ATOM 822 C CA . TRP A 1 102 ? 10.109 -17.299 -1.284 1.00 91.81 102 TRP A CA 1
ATOM 823 C C . TRP A 1 102 ? 8.817 -16.531 -1.549 1.00 91.81 102 TRP A C 1
ATOM 825 O O . TRP A 1 102 ? 8.575 -16.093 -2.674 1.00 91.81 102 TRP A O 1
ATOM 835 N N . SER A 1 103 ? 8.017 -16.294 -0.512 1.00 88.75 103 SER A N 1
ATOM 836 C CA . SER A 1 103 ? 6.979 -15.261 -0.555 1.00 88.75 103 SER A CA 1
ATOM 837 C C . SER A 1 103 ? 7.596 -13.863 -0.716 1.00 88.75 103 SER A C 1
ATOM 839 O O . SER A 1 103 ? 8.809 -13.661 -0.579 1.00 88.75 103 SER A O 1
ATOM 841 N N . ARG A 1 104 ? 6.764 -12.859 -1.005 1.00 84.81 104 ARG A N 1
ATOM 842 C CA . ARG A 1 104 ? 7.223 -11.467 -1.125 1.00 84.81 104 ARG A CA 1
ATOM 843 C C . ARG A 1 104 ? 7.844 -10.972 0.181 1.00 84.81 104 ARG A C 1
ATOM 845 O O . ARG A 1 104 ? 8.893 -10.328 0.161 1.00 84.81 104 ARG A O 1
ATOM 852 N N . GLU A 1 105 ? 7.207 -11.270 1.306 1.00 83.81 105 GLU A N 1
ATOM 853 C CA . GLU A 1 105 ? 7.633 -10.869 2.646 1.00 83.81 105 GLU A CA 1
ATOM 854 C C . GLU A 1 105 ? 8.943 -11.562 3.038 1.00 83.81 105 GLU A C 1
ATOM 856 O O . GLU A 1 105 ? 9.856 -10.922 3.567 1.00 83.81 105 GLU A O 1
ATOM 861 N N . GLU A 1 106 ? 9.063 -12.852 2.722 1.00 89.56 106 GLU A N 1
ATOM 862 C CA . GLU A 1 106 ? 10.277 -13.639 2.937 1.00 89.56 106 GLU A CA 1
ATOM 863 C C . GLU A 1 106 ? 11.442 -13.105 2.102 1.00 89.56 106 GLU A C 1
ATOM 865 O O . GLU A 1 106 ? 12.527 -12.880 2.644 1.00 89.56 106 GLU A O 1
ATOM 870 N N . LEU A 1 107 ? 11.217 -12.808 0.815 1.00 89.00 107 LEU A N 1
ATOM 871 C CA . LEU A 1 107 ? 12.243 -12.211 -0.036 1.00 89.00 107 LEU A CA 1
ATOM 872 C C . LEU A 1 107 ? 12.638 -10.815 0.469 1.00 89.00 107 LEU A C 1
ATOM 874 O O . LEU A 1 107 ? 13.825 -10.506 0.519 1.00 89.00 107 LEU A O 1
ATOM 878 N N . LEU A 1 108 ? 11.687 -9.979 0.899 1.00 84.88 108 LEU A N 1
ATOM 879 C CA . LEU A 1 108 ? 11.994 -8.677 1.504 1.00 84.88 108 LEU A CA 1
ATOM 880 C C . LEU A 1 108 ? 12.866 -8.819 2.758 1.00 84.88 108 LEU A C 1
ATOM 882 O O . LEU A 1 108 ? 13.805 -8.045 2.939 1.00 84.88 108 LEU A O 1
ATOM 886 N N . SER A 1 109 ? 12.578 -9.796 3.619 1.00 86.75 109 SER A N 1
ATOM 887 C CA . SER A 1 109 ? 13.381 -10.079 4.816 1.00 86.75 109 SER A CA 1
ATOM 888 C C . SER A 1 109 ? 14.780 -10.600 4.468 1.00 86.75 109 SER A C 1
ATOM 890 O O . SER A 1 109 ? 15.785 -10.167 5.042 1.00 86.75 109 SER A O 1
ATOM 892 N N . HIS A 1 110 ? 14.866 -11.493 3.482 1.00 90.69 110 HIS A N 1
ATOM 893 C CA . HIS A 1 110 ? 16.131 -11.982 2.947 1.00 90.69 110 HIS A CA 1
ATOM 894 C C . HIS A 1 110 ? 16.980 -10.831 2.401 1.00 90.69 110 HIS A C 1
ATOM 896 O O . HIS A 1 110 ? 18.129 -10.675 2.811 1.00 90.69 110 HIS A O 1
ATOM 902 N N . LEU A 1 111 ? 16.400 -9.979 1.551 1.00 87.56 111 LEU A N 1
ATOM 903 C CA . LEU A 1 111 ? 17.064 -8.779 1.061 1.00 87.56 111 LEU A CA 1
ATOM 904 C C . LEU A 1 111 ? 17.547 -7.940 2.252 1.00 87.56 111 LEU A C 1
ATOM 906 O O . LEU A 1 111 ? 18.680 -7.485 2.224 1.00 87.56 111 LEU A O 1
ATOM 910 N N . LYS A 1 112 ? 16.745 -7.812 3.329 1.00 84.88 112 LYS A N 1
ATOM 911 C CA . LYS A 1 112 ? 17.032 -6.925 4.487 1.00 84.88 112 LYS A CA 1
ATOM 912 C C . LYS A 1 112 ? 18.230 -7.367 5.292 1.00 84.88 112 LYS A C 1
ATOM 914 O O . LYS A 1 112 ? 18.955 -6.535 5.827 1.00 84.88 112 LYS A O 1
ATOM 919 N N . SER A 1 113 ? 18.408 -8.672 5.372 1.00 87.19 113 SER A N 1
ATOM 920 C CA . SER A 1 113 ? 19.442 -9.295 6.183 1.00 87.19 113 SER A CA 1
ATOM 921 C C . SER A 1 113 ? 20.712 -9.598 5.393 1.00 87.19 113 SER A C 1
ATOM 923 O O . SER A 1 113 ? 21.798 -9.520 5.959 1.00 87.19 113 SER A O 1
ATOM 925 N N . GLN A 1 114 ? 20.593 -9.943 4.108 1.00 87.12 114 GLN A N 1
ATOM 926 C CA . GLN A 1 114 ? 21.703 -10.470 3.305 1.00 87.12 114 GLN A CA 1
ATOM 927 C C . GLN A 1 114 ? 22.230 -9.487 2.255 1.00 87.12 114 GLN A C 1
ATOM 929 O O . GLN A 1 114 ? 23.348 -9.654 1.766 1.00 87.12 114 GLN A O 1
ATOM 934 N N . HIS A 1 115 ? 21.457 -8.458 1.903 1.00 85.44 115 HIS A N 1
ATOM 935 C CA . HIS A 1 115 ? 21.819 -7.490 0.876 1.00 85.44 115 HIS A CA 1
ATOM 936 C C . HIS A 1 115 ? 21.768 -6.061 1.439 1.00 85.44 115 HIS A C 1
ATOM 938 O O . HIS A 1 115 ? 20.862 -5.694 2.173 1.00 85.44 115 HIS A O 1
ATOM 944 N N . SER A 1 116 ? 22.765 -5.231 1.118 1.00 73.31 116 SER A N 1
ATOM 945 C CA . SER A 1 116 ? 22.742 -3.805 1.474 1.00 73.31 116 SER A CA 1
ATOM 946 C C . SER A 1 116 ? 22.259 -2.983 0.280 1.00 73.31 116 SER A C 1
ATOM 948 O O . SER A 1 116 ? 22.877 -3.021 -0.785 1.00 73.31 116 SER A O 1
ATOM 950 N N . TRP A 1 117 ? 21.181 -2.215 0.471 1.00 61.56 117 TRP A N 1
ATOM 951 C CA . TRP A 1 117 ? 20.582 -1.328 -0.539 1.00 61.56 117 TRP A CA 1
ATOM 952 C C . TRP A 1 117 ? 21.526 -0.223 -0.999 1.00 61.56 117 TRP A C 1
ATOM 954 O O . TRP A 1 117 ? 21.357 0.315 -2.086 1.00 61.56 117 TRP A O 1
ATOM 964 N N . GLU A 1 118 ? 22.547 0.099 -0.206 1.00 58.56 118 GLU A N 1
ATOM 965 C CA . GLU A 1 118 ? 23.528 1.137 -0.532 1.00 58.56 118 GLU A CA 1
ATOM 966 C C . GLU A 1 118 ? 24.470 0.734 -1.681 1.00 58.56 118 GLU A C 1
ATOM 968 O O . GLU A 1 118 ? 25.294 1.536 -2.118 1.00 58.56 118 GLU A O 1
ATOM 973 N N . ARG A 1 119 ? 24.380 -0.511 -2.171 1.00 63.50 119 ARG A N 1
ATOM 974 C CA . ARG A 1 119 ? 25.279 -1.072 -3.192 1.00 63.50 119 ARG A CA 1
ATOM 975 C C . ARG A 1 119 ? 24.572 -1.602 -4.443 1.00 63.50 119 ARG A C 1
ATOM 977 O O . ARG A 1 119 ? 25.205 -2.305 -5.226 1.00 63.50 119 ARG A O 1
ATOM 984 N N . CYS A 1 120 ? 23.300 -1.269 -4.653 1.00 77.38 120 CYS A N 1
ATOM 985 C CA . CYS A 1 120 ? 22.569 -1.697 -5.846 1.00 77.38 120 CYS A CA 1
ATOM 986 C C . CYS A 1 120 ? 22.988 -0.903 -7.091 1.00 77.38 120 CYS A C 1
ATOM 988 O O . CYS A 1 120 ? 23.108 0.324 -7.071 1.00 77.38 120 CYS A O 1
ATOM 990 N N . SER A 1 121 ? 23.149 -1.600 -8.211 1.00 84.88 121 SER A N 1
ATOM 991 C CA . SER A 1 121 ? 23.164 -0.983 -9.535 1.00 84.88 121 SER A CA 1
ATOM 992 C C . SER A 1 121 ? 21.770 -0.465 -9.908 1.00 84.88 121 SER A C 1
ATOM 994 O O . SER A 1 121 ? 20.755 -0.940 -9.401 1.00 84.88 121 SER A O 1
ATOM 996 N N . GLN A 1 122 ? 21.696 0.451 -10.879 1.00 83.38 122 GLN A N 1
ATOM 997 C CA . GLN A 1 122 ? 20.414 0.957 -11.391 1.00 83.38 122 GLN A CA 1
ATOM 998 C C . GLN A 1 122 ? 19.485 -0.167 -11.893 1.00 83.38 122 GLN A C 1
ATOM 1000 O O . GLN A 1 122 ? 18.266 -0.074 -11.774 1.00 83.38 122 GLN A O 1
ATOM 1005 N N . SER A 1 123 ? 20.052 -1.239 -12.456 1.00 87.12 123 SER A N 1
ATOM 1006 C CA . SER A 1 123 ? 19.265 -2.365 -12.975 1.00 87.12 123 SER A CA 1
ATOM 1007 C C . SER A 1 123 ? 18.671 -3.220 -11.859 1.00 87.12 123 SER A C 1
ATOM 1009 O O . SER A 1 123 ? 17.532 -3.670 -11.975 1.00 87.12 123 SER A O 1
ATOM 1011 N N . GLU A 1 124 ? 19.438 -3.436 -10.790 1.00 87.75 124 GLU A N 1
ATOM 1012 C CA . GLU A 1 124 ? 18.977 -4.153 -9.601 1.00 87.75 124 GLU A CA 1
ATOM 1013 C C . GLU A 1 124 ? 17.909 -3.343 -8.879 1.00 87.75 124 GLU A C 1
ATOM 1015 O O . GLU A 1 124 ? 16.859 -3.890 -8.578 1.00 87.75 124 GLU A O 1
ATOM 1020 N N . ASP A 1 125 ? 18.115 -2.038 -8.698 1.00 84.19 125 ASP A N 1
ATOM 1021 C CA . ASP A 1 125 ? 17.118 -1.143 -8.102 1.00 84.19 125 ASP A CA 1
ATOM 1022 C C . ASP A 1 125 ? 15.793 -1.173 -8.880 1.00 84.19 125 ASP A C 1
ATOM 1024 O O . ASP A 1 125 ? 14.730 -1.405 -8.314 1.00 84.19 125 ASP A O 1
ATOM 1028 N N . THR A 1 126 ? 15.866 -1.106 -10.211 1.00 85.75 126 THR A N 1
ATOM 1029 C CA . THR A 1 126 ? 14.687 -1.228 -11.081 1.00 85.75 126 THR A CA 1
ATOM 1030 C C . THR A 1 126 ? 13.980 -2.582 -10.914 1.00 85.75 126 THR A C 1
ATOM 1032 O O . THR A 1 126 ? 12.756 -2.639 -10.793 1.00 85.75 126 THR A O 1
ATOM 1035 N N . ALA A 1 127 ? 14.728 -3.690 -10.879 1.00 87.62 127 ALA A N 1
ATOM 1036 C CA . ALA A 1 127 ? 14.157 -5.016 -10.632 1.00 87.62 127 ALA A CA 1
ATOM 1037 C C . ALA A 1 127 ? 13.540 -5.121 -9.221 1.00 87.62 127 ALA A C 1
ATOM 1039 O O . ALA A 1 127 ? 12.491 -5.748 -9.050 1.00 87.62 127 ALA A O 1
ATOM 1040 N N . LEU A 1 128 ? 14.154 -4.464 -8.229 1.00 85.25 128 LEU A N 1
ATOM 1041 C CA . LEU A 1 128 ? 13.659 -4.371 -6.858 1.00 85.25 128 LEU A CA 1
ATOM 1042 C C . LEU A 1 128 ? 12.362 -3.552 -6.759 1.00 85.25 128 LEU A C 1
ATOM 1044 O O . LEU A 1 128 ? 11.452 -3.916 -6.016 1.00 85.25 128 LEU A O 1
ATOM 1048 N N . CYS A 1 129 ? 12.223 -2.478 -7.531 1.00 80.94 129 CYS A N 1
ATOM 1049 C CA . CYS A 1 129 ? 10.952 -1.765 -7.636 1.00 80.94 129 CYS A CA 1
ATOM 1050 C C . CYS A 1 129 ? 9.865 -2.685 -8.205 1.00 80.94 129 CYS A C 1
ATOM 1052 O O . CYS A 1 129 ? 8.738 -2.704 -7.713 1.00 80.94 129 CYS A O 1
ATOM 1054 N N . PHE A 1 130 ? 10.203 -3.486 -9.219 1.00 82.25 130 PHE A N 1
ATOM 1055 C CA . PHE A 1 130 ? 9.207 -4.245 -9.965 1.00 82.25 130 PHE A CA 1
ATOM 1056 C C . PHE A 1 130 ? 8.621 -5.444 -9.226 1.00 82.25 130 PHE A C 1
ATOM 1058 O O . PHE A 1 130 ? 7.456 -5.768 -9.448 1.00 82.25 130 PHE A O 1
ATOM 1065 N N . PHE A 1 131 ? 9.375 -6.108 -8.345 1.00 79.81 131 PHE A N 1
ATOM 1066 C CA . PHE A 1 131 ? 8.800 -7.212 -7.561 1.00 79.81 131 PHE A CA 1
ATOM 1067 C C . PHE A 1 131 ? 7.805 -6.721 -6.501 1.00 79.81 131 PHE A C 1
ATOM 1069 O O . PHE A 1 131 ? 6.943 -7.483 -6.069 1.00 79.81 131 PHE A O 1
ATOM 1076 N N . GLN A 1 132 ? 7.920 -5.460 -6.068 1.00 76.00 132 GLN A N 1
ATOM 1077 C CA . GLN A 1 132 ? 7.013 -4.861 -5.084 1.00 76.00 132 GLN A CA 1
ATOM 1078 C C . GLN A 1 132 ? 5.684 -4.432 -5.708 1.00 76.00 132 GLN A C 1
ATOM 1080 O O . GLN A 1 132 ? 4.727 -4.153 -4.985 1.00 76.00 132 GLN A O 1
ATOM 1085 N N . TRP A 1 133 ? 5.589 -4.428 -7.036 1.00 77.56 133 TRP A N 1
ATOM 1086 C CA . TRP A 1 133 ? 4.373 -4.076 -7.748 1.00 77.56 133 TRP A CA 1
ATOM 1087 C C . TRP A 1 133 ? 3.224 -5.032 -7.432 1.00 77.56 133 TRP A C 1
ATOM 1089 O O . TRP A 1 133 ? 3.407 -6.243 -7.284 1.00 77.56 133 TRP A O 1
ATOM 1099 N N . ARG A 1 134 ? 2.024 -4.470 -7.306 1.00 75.88 134 ARG A N 1
ATOM 1100 C CA . ARG A 1 134 ? 0.762 -5.207 -7.196 1.00 75.88 134 ARG A CA 1
ATOM 1101 C C . ARG A 1 134 ? -0.168 -4.769 -8.314 1.00 75.88 134 ARG A C 1
ATOM 1103 O O . ARG A 1 134 ? -0.113 -3.629 -8.778 1.00 75.88 134 ARG A O 1
ATOM 1110 N N . GLN A 1 135 ? -0.990 -5.702 -8.757 1.00 77.88 135 GLN A N 1
ATOM 1111 C CA . GLN A 1 135 ? -2.035 -5.499 -9.739 1.00 77.88 135 GLN A CA 1
ATOM 1112 C C . GLN A 1 135 ? -3.370 -5.437 -9.012 1.00 77.88 135 GLN A C 1
ATOM 1114 O O . GLN A 1 135 ? -3.799 -6.425 -8.419 1.00 77.88 135 GLN A O 1
ATOM 1119 N N . THR A 1 136 ? -4.037 -4.298 -9.071 1.00 75.19 136 THR A N 1
ATOM 1120 C CA . THR A 1 136 ? -5.347 -4.124 -8.451 1.00 75.19 136 THR A CA 1
ATOM 1121 C C . THR A 1 136 ? -6.403 -4.061 -9.547 1.00 75.19 136 THR A C 1
ATOM 1123 O O . THR A 1 136 ? -6.347 -3.156 -10.382 1.00 75.19 136 THR A O 1
ATOM 1126 N N . PRO A 1 137 ? -7.357 -5.010 -9.584 1.00 73.88 137 PRO A N 1
ATOM 1127 C CA . PRO A 1 137 ? -8.496 -4.933 -10.487 1.00 73.88 137 PRO A CA 1
ATOM 1128 C C . PRO A 1 137 ? -9.311 -3.671 -10.214 1.00 73.88 137 PRO A C 1
ATOM 1130 O O . PRO A 1 137 ? -9.710 -3.412 -9.079 1.00 73.88 137 PRO A O 1
ATOM 1133 N N . LEU A 1 138 ? -9.554 -2.894 -11.261 1.00 74.31 138 LEU A N 1
ATOM 1134 C CA . LEU A 1 138 ? -10.436 -1.739 -11.229 1.00 74.31 138 LEU A CA 1
ATOM 1135 C C . LEU A 1 138 ? -11.852 -2.134 -11.646 1.00 74.31 138 LEU A C 1
ATOM 1137 O O . LEU A 1 138 ? -12.088 -3.177 -12.261 1.00 74.31 138 LEU A O 1
ATOM 1141 N N . SER A 1 139 ? -12.811 -1.275 -11.300 1.00 72.19 139 SER A N 1
ATOM 1142 C CA . SER A 1 139 ? -14.235 -1.501 -11.580 1.00 72.19 139 SER A CA 1
ATOM 1143 C C . SER A 1 139 ? -14.559 -1.578 -13.079 1.00 72.19 139 SER A C 1
ATOM 1145 O O . SER A 1 139 ? -15.517 -2.242 -13.469 1.00 72.19 139 SER A O 1
ATOM 1147 N N . ASP A 1 140 ? -13.733 -0.958 -13.924 1.00 76.31 140 ASP A N 1
ATOM 1148 C CA . ASP A 1 140 ? -13.835 -0.991 -15.385 1.00 76.31 140 ASP A CA 1
ATOM 1149 C C . ASP A 1 140 ? -13.200 -2.249 -16.018 1.00 76.31 140 ASP A C 1
ATOM 1151 O O . ASP A 1 140 ? -13.158 -2.380 -17.243 1.00 76.31 140 ASP A O 1
ATOM 1155 N N . GLY A 1 141 ? -12.705 -3.180 -15.195 1.00 74.56 141 GLY A N 1
ATOM 1156 C CA . GLY A 1 141 ? -12.020 -4.398 -15.627 1.00 74.56 141 GLY A CA 1
ATOM 1157 C C . GLY A 1 141 ? -10.558 -4.187 -16.028 1.00 74.56 141 GLY A C 1
ATOM 1158 O O . GLY A 1 141 ? -9.892 -5.151 -16.415 1.00 74.56 141 GLY A O 1
ATOM 1159 N N . SER A 1 142 ? -10.036 -2.961 -15.943 1.00 77.75 142 SER A N 1
ATOM 1160 C CA . SER A 1 142 ? -8.611 -2.697 -16.125 1.00 77.75 142 SER A CA 1
ATOM 1161 C C . SER A 1 142 ? -7.814 -3.059 -14.865 1.00 77.75 142 SER A C 1
ATOM 1163 O O . SER A 1 142 ? -8.365 -3.305 -13.793 1.00 77.75 142 SER A O 1
ATOM 1165 N N . LEU A 1 143 ? -6.490 -3.152 -14.999 1.00 72.69 143 LEU A N 1
ATOM 1166 C CA . LEU A 1 143 ? -5.590 -3.432 -13.881 1.00 72.69 143 LEU A CA 1
ATOM 1167 C C . LEU A 1 143 ? -4.810 -2.165 -13.545 1.00 72.69 143 LEU A C 1
ATOM 1169 O O . LEU A 1 143 ? -4.001 -1.690 -14.351 1.00 72.69 143 LEU A O 1
ATOM 1173 N N . LEU A 1 144 ? -5.020 -1.647 -12.337 1.00 72.56 144 LEU A N 1
ATOM 1174 C CA . LEU A 1 144 ? -4.144 -0.650 -11.752 1.00 72.56 144 LEU A CA 1
ATOM 1175 C C . LEU A 1 144 ? -2.844 -1.321 -11.353 1.00 72.56 144 LEU A C 1
ATOM 1177 O O . LEU A 1 144 ? -2.818 -2.351 -10.685 1.00 72.56 144 LEU A O 1
ATOM 1181 N N . PHE A 1 145 ? -1.751 -0.709 -11.764 1.00 71.88 145 PHE A N 1
ATOM 1182 C CA . PHE A 1 145 ? -0.435 -1.242 -11.532 1.00 71.88 145 PHE A CA 1
ATOM 1183 C C . PHE A 1 145 ? 0.304 -0.356 -10.541 1.00 71.88 145 PHE A C 1
ATOM 1185 O O . PHE A 1 145 ? 0.734 0.736 -10.914 1.00 71.88 145 PHE A O 1
ATOM 1192 N N . GLU A 1 146 ? 0.393 -0.816 -9.292 1.00 70.81 146 GLU A N 1
ATOM 1193 C CA . GLU A 1 146 ? 0.886 -0.037 -8.154 1.00 70.81 146 GLU A CA 1
ATOM 1194 C C . GLU A 1 146 ? 2.377 0.287 -8.317 1.00 70.81 146 GLU A C 1
ATOM 1196 O O . GLU A 1 146 ? 3.238 -0.551 -8.047 1.00 70.81 146 GLU A O 1
ATOM 1201 N N . SER A 1 147 ? 2.681 1.507 -8.768 1.00 68.94 147 SER A N 1
ATOM 1202 C CA . SER A 1 147 ? 4.005 2.124 -8.670 1.00 68.94 147 SER A CA 1
ATOM 1203 C C . SER A 1 147 ? 4.101 3.011 -7.429 1.00 68.94 147 SER A C 1
ATOM 1205 O O . SER A 1 147 ? 3.119 3.256 -6.732 1.00 68.94 147 SER A O 1
ATOM 1207 N N . GLU A 1 148 ? 5.295 3.545 -7.168 1.00 67.31 148 GLU A N 1
ATOM 1208 C CA . GLU A 1 148 ? 5.523 4.492 -6.068 1.00 67.31 148 GLU A CA 1
ATOM 1209 C C . GLU A 1 148 ? 4.741 5.813 -6.221 1.00 67.31 148 GLU A C 1
ATOM 1211 O O . GLU A 1 148 ? 4.600 6.550 -5.251 1.00 67.31 148 GLU A O 1
ATOM 1216 N N . ASP A 1 149 ? 4.218 6.097 -7.420 1.00 76.50 149 ASP A N 1
ATOM 1217 C CA . ASP A 1 149 ? 3.409 7.288 -7.715 1.00 76.50 149 ASP A CA 1
ATOM 1218 C C . ASP A 1 149 ? 1.914 7.063 -7.447 1.00 76.50 149 ASP A C 1
ATOM 1220 O O . ASP A 1 149 ? 1.102 7.977 -7.596 1.00 76.50 149 ASP A O 1
ATOM 1224 N N . ASN A 1 150 ? 1.501 5.831 -7.149 1.00 83.25 150 ASN A N 1
ATOM 1225 C CA . ASN A 1 150 ? 0.108 5.532 -6.862 1.00 83.25 150 ASN A CA 1
ATOM 1226 C C . ASN A 1 150 ? -0.239 5.851 -5.412 1.00 83.25 150 ASN A C 1
ATOM 1228 O O . ASN A 1 150 ? 0.606 5.837 -4.515 1.00 83.25 150 ASN A O 1
ATOM 1232 N N . CYS A 1 151 ? -1.529 6.080 -5.169 1.00 86.12 151 CYS A N 1
ATOM 1233 C CA . CYS A 1 151 ? -2.038 6.079 -3.811 1.00 86.12 151 CYS A CA 1
ATOM 1234 C C . CYS A 1 151 ? -1.654 4.764 -3.108 1.00 86.12 151 CYS A C 1
ATOM 1236 O O . CYS A 1 151 ? -1.919 3.694 -3.652 1.00 86.12 151 CYS A O 1
ATOM 1238 N N . PRO A 1 152 ? -1.105 4.800 -1.881 1.00 82.31 152 PRO A N 1
ATOM 1239 C CA . PRO A 1 152 ? -0.829 3.593 -1.105 1.00 82.31 152 PRO A CA 1
ATOM 1240 C C . PRO A 1 152 ? -2.065 2.724 -0.832 1.00 82.31 152 PRO A C 1
ATOM 1242 O O . PRO A 1 152 ? -1.925 1.560 -0.470 1.00 82.31 152 PRO A O 1
ATOM 1245 N N . LEU A 1 153 ? -3.267 3.290 -0.989 1.00 85.50 153 LEU A N 1
ATOM 1246 C CA . LEU A 1 153 ? -4.557 2.603 -0.883 1.00 85.50 153 LEU A CA 1
ATOM 1247 C C . LEU A 1 153 ? -5.095 2.135 -2.243 1.00 85.50 153 LEU A C 1
ATOM 1249 O O . LEU A 1 153 ? -6.275 1.824 -2.368 1.00 85.50 153 LEU A O 1
ATOM 1253 N N . ALA A 1 154 ? -4.245 2.090 -3.271 1.00 85.81 154 ALA A N 1
ATOM 1254 C CA . ALA A 1 154 ? -4.591 1.602 -4.600 1.00 85.81 154 ALA A CA 1
ATOM 1255 C C . ALA A 1 154 ? -5.242 0.219 -4.559 1.00 85.81 154 ALA A C 1
ATOM 1257 O O . ALA A 1 154 ? -6.257 0.035 -5.214 1.00 85.81 154 ALA A O 1
ATOM 1258 N N . PHE A 1 155 ? -4.752 -0.690 -3.713 1.00 81.25 155 PHE A N 1
ATOM 1259 C CA . PHE A 1 155 ? -5.308 -2.034 -3.516 1.00 81.25 155 PHE A CA 1
ATOM 1260 C C . PHE A 1 155 ? -6.759 -2.071 -3.006 1.00 81.25 155 PHE A C 1
ATOM 1262 O O . PHE A 1 155 ? -7.410 -3.107 -3.101 1.00 81.25 155 PHE A O 1
ATOM 1269 N N . LEU A 1 156 ? -7.280 -0.954 -2.485 1.00 85.25 156 LEU A N 1
ATOM 1270 C CA . LEU A 1 156 ? -8.691 -0.781 -2.117 1.00 85.25 156 LEU A CA 1
ATOM 1271 C C . LEU A 1 156 ? -9.528 -0.171 -3.257 1.00 85.25 156 LEU A C 1
ATOM 1273 O O . LEU A 1 156 ? -10.667 0.229 -3.039 1.00 85.25 156 LEU A O 1
ATOM 1277 N N . GLY A 1 157 ? -8.972 -0.080 -4.469 1.00 84.06 157 GLY A N 1
ATOM 1278 C CA . GLY A 1 157 ? -9.624 0.491 -5.652 1.00 84.06 157 GLY A CA 1
ATOM 1279 C C . GLY A 1 157 ? -9.343 1.980 -5.873 1.00 84.06 157 GLY A C 1
ATOM 1280 O O . GLY A 1 157 ? -10.030 2.623 -6.661 1.00 84.06 157 GLY A O 1
ATOM 1281 N N . CYS A 1 158 ? -8.357 2.565 -5.187 1.00 86.62 158 CYS A N 1
ATOM 1282 C CA . CYS A 1 158 ? -8.018 3.972 -5.384 1.00 86.62 158 CYS A CA 1
ATOM 1283 C C . CYS A 1 158 ? -7.179 4.199 -6.652 1.00 86.62 158 CYS A C 1
ATOM 1285 O O . CYS A 1 158 ? -6.048 3.734 -6.754 1.00 86.62 158 CYS A O 1
ATOM 1287 N N . GLU A 1 159 ? -7.684 5.010 -7.579 1.00 86.69 159 GLU A N 1
ATOM 1288 C CA . GLU A 1 159 ? -7.041 5.242 -8.880 1.00 86.69 159 GLU A CA 1
ATOM 1289 C C . GLU A 1 159 ? -6.081 6.442 -8.919 1.00 86.69 159 GLU A C 1
ATOM 1291 O O . GLU A 1 159 ? -5.507 6.738 -9.971 1.00 86.69 159 GLU A O 1
ATOM 1296 N N . LEU A 1 160 ? -5.876 7.159 -7.803 1.00 86.81 160 LEU A N 1
ATOM 1297 C CA . LEU A 1 160 ? -4.990 8.324 -7.825 1.00 86.81 160 LEU A CA 1
ATOM 1298 C C . LEU A 1 160 ? -3.556 7.899 -8.175 1.00 86.81 160 LEU A C 1
ATOM 1300 O O . LEU A 1 160 ? -2.961 7.028 -7.532 1.00 86.81 160 LEU A O 1
ATOM 1304 N N . LYS A 1 161 ? -2.993 8.593 -9.166 1.00 86.50 161 LYS A N 1
ATOM 1305 C CA . LYS A 1 161 ? -1.586 8.533 -9.538 1.00 86.50 161 LYS A CA 1
ATOM 1306 C C . LYS A 1 161 ? -1.016 9.945 -9.610 1.00 86.50 161 LYS A C 1
ATOM 1308 O O . LYS A 1 161 ? -1.366 10.698 -10.516 1.00 86.50 161 LYS A O 1
ATOM 1313 N N . ASP A 1 162 ? -0.146 10.284 -8.671 1.00 81.62 162 ASP A N 1
ATOM 1314 C CA . ASP A 1 162 ? 0.516 11.581 -8.594 1.00 81.62 162 ASP A CA 1
ATOM 1315 C C . ASP A 1 162 ? 1.885 11.424 -7.918 1.00 81.62 162 ASP A C 1
ATOM 1317 O O . ASP A 1 162 ? 2.003 10.785 -6.874 1.00 81.62 162 ASP A O 1
ATOM 1321 N N . ASN A 1 163 ? 2.925 11.998 -8.520 1.00 76.38 163 ASN A N 1
ATOM 1322 C CA . ASN A 1 163 ? 4.283 11.941 -7.980 1.00 76.38 163 ASN A CA 1
ATOM 1323 C C . ASN A 1 163 ? 4.578 13.078 -6.982 1.00 76.38 163 ASN A C 1
ATOM 1325 O O . ASN A 1 163 ? 5.620 13.067 -6.319 1.00 76.38 163 ASN A O 1
ATOM 1329 N N . ASP A 1 164 ? 3.679 14.059 -6.843 1.00 80.88 164 ASP A N 1
ATOM 1330 C CA . ASP A 1 164 ? 3.753 15.082 -5.810 1.00 80.88 164 ASP A CA 1
ATOM 1331 C C . ASP A 1 164 ? 3.222 14.524 -4.488 1.00 80.88 164 ASP A C 1
ATOM 1333 O O . ASP A 1 164 ? 2.017 14.413 -4.231 1.00 80.88 164 ASP A O 1
ATOM 1337 N N . ASN A 1 165 ? 4.162 14.262 -3.581 1.00 76.75 165 ASN A N 1
ATOM 1338 C CA . ASN A 1 165 ? 3.872 13.863 -2.211 1.00 76.75 165 ASN A CA 1
ATOM 1339 C C . ASN A 1 165 ? 2.835 14.775 -1.533 1.00 76.75 165 ASN A C 1
ATOM 1341 O O . ASN A 1 165 ? 2.033 14.297 -0.735 1.00 76.75 165 ASN A O 1
ATOM 1345 N N . SER A 1 166 ? 2.813 16.076 -1.825 1.00 78.75 166 SER A N 1
ATOM 1346 C CA . SER A 1 166 ? 1.863 17.039 -1.253 1.00 78.75 166 SER A CA 1
ATOM 1347 C C . SER A 1 166 ? 0.426 16.787 -1.711 1.00 78.75 166 SER A C 1
ATOM 1349 O O . SER A 1 166 ? -0.503 16.897 -0.902 1.00 78.75 166 SER A O 1
ATOM 1351 N N . VAL A 1 167 ? 0.233 16.427 -2.984 1.00 84.06 167 VAL A N 1
ATOM 1352 C CA . VAL A 1 167 ? -1.071 16.026 -3.529 1.00 84.06 167 VAL A CA 1
ATOM 1353 C C . VAL A 1 167 ? -1.500 14.713 -2.895 1.00 84.06 167 VAL A C 1
ATOM 1355 O O . VAL A 1 167 ? -2.599 14.644 -2.335 1.00 84.06 167 VAL A O 1
ATOM 1358 N N . LEU A 1 168 ? -0.603 13.725 -2.875 1.00 81.06 168 LEU A N 1
ATOM 1359 C CA . LEU A 1 168 ? -0.870 12.423 -2.278 1.00 81.06 168 LEU A CA 1
ATOM 1360 C C . LEU A 1 168 ? -1.268 12.541 -0.798 1.00 81.06 168 LEU A C 1
ATOM 1362 O O . LEU A 1 168 ? -2.239 11.933 -0.360 1.00 81.06 168 LEU A O 1
ATOM 1366 N N . ARG A 1 169 ? -0.588 13.395 -0.027 1.00 78.62 169 ARG A N 1
ATOM 1367 C CA . ARG A 1 169 ? -0.904 13.664 1.389 1.00 78.62 169 ARG A CA 1
ATOM 1368 C C . ARG A 1 169 ? -2.301 14.236 1.587 1.00 78.62 169 ARG A C 1
ATOM 1370 O O . ARG A 1 169 ? -3.004 13.841 2.513 1.00 78.62 169 ARG A O 1
ATOM 1377 N N . ARG A 1 170 ? -2.704 15.195 0.752 1.00 82.00 170 ARG A N 1
ATOM 1378 C CA . ARG A 1 170 ? -4.040 15.804 0.830 1.00 82.00 170 ARG A CA 1
ATOM 1379 C C . ARG A 1 170 ? -5.123 14.806 0.441 1.00 82.00 170 ARG A C 1
ATOM 1381 O O . ARG A 1 170 ? -6.184 14.798 1.061 1.00 82.00 170 ARG A O 1
ATOM 1388 N N . HIS A 1 171 ? -4.829 13.984 -0.560 1.00 88.94 171 HIS A N 1
ATOM 1389 C CA . HIS A 1 171 ? -5.705 12.926 -1.027 1.00 88.94 171 HIS A CA 1
ATOM 1390 C C . HIS A 1 171 ? -5.860 11.800 -0.004 1.00 88.94 171 HIS A C 1
ATOM 1392 O O . HIS A 1 171 ? -6.971 11.357 0.230 1.00 88.94 171 HIS A O 1
ATOM 1398 N N . LEU A 1 172 ? -4.794 11.371 0.677 1.00 86.31 172 LEU A N 1
ATOM 1399 C CA . LEU A 1 172 ? -4.903 10.327 1.701 1.00 86.31 172 LEU A CA 1
ATOM 1400 C C . LEU A 1 172 ? -5.957 10.676 2.762 1.00 86.31 172 LEU A C 1
ATOM 1402 O O . LEU A 1 172 ? -6.730 9.813 3.151 1.00 86.31 172 LEU A O 1
ATOM 1406 N N . LYS A 1 173 ? -6.071 11.952 3.152 1.00 86.81 173 LYS A N 1
ATOM 1407 C CA . LYS A 1 173 ? -7.090 12.432 4.104 1.00 86.81 173 LYS A CA 1
ATOM 1408 C C . LYS A 1 173 ? -8.530 12.359 3.587 1.00 86.81 173 LYS A C 1
ATOM 1410 O O . LYS A 1 173 ? -9.444 12.512 4.395 1.00 86.81 173 LYS A O 1
ATOM 1415 N N . SER A 1 174 ? -8.740 12.198 2.277 1.00 89.56 174 SER A N 1
ATOM 1416 C CA . SER A 1 174 ? -10.076 12.014 1.700 1.00 89.56 174 SER A CA 1
ATOM 1417 C C . SER A 1 174 ? -10.589 10.581 1.828 1.00 89.56 174 SER A C 1
ATOM 1419 O O . SER A 1 174 ? -11.774 10.367 1.614 1.00 89.56 174 SER A O 1
ATOM 1421 N N . HIS A 1 175 ? -9.725 9.616 2.158 1.00 90.75 175 HIS A N 1
ATOM 1422 C CA . HIS A 1 175 ? -10.137 8.239 2.434 1.00 90.75 175 HIS A CA 1
ATOM 1423 C C . HIS A 1 175 ? -10.720 8.104 3.838 1.00 90.75 175 HIS A C 1
ATOM 1425 O O . HIS A 1 175 ? -10.258 8.759 4.783 1.00 90.75 175 HIS A O 1
ATOM 1431 N N . GLU A 1 176 ? -11.690 7.203 3.985 1.00 92.00 176 GLU A N 1
ATOM 1432 C CA . GLU A 1 176 ? -12.240 6.846 5.289 1.00 92.00 176 GLU A CA 1
ATOM 1433 C C . GLU A 1 176 ? -11.154 6.270 6.203 1.00 92.00 176 GLU A C 1
ATOM 1435 O O . GLU A 1 176 ? -10.168 5.667 5.764 1.00 92.00 176 GLU A O 1
ATOM 1440 N N . LEU A 1 177 ? -11.328 6.465 7.511 1.00 88.69 177 LEU A N 1
ATOM 1441 C CA . LEU A 1 177 ? -10.372 5.990 8.509 1.00 88.69 177 LEU A CA 1
ATOM 1442 C C . LEU A 1 177 ? -10.157 4.473 8.421 1.00 88.69 177 LEU A C 1
ATOM 1444 O O . LEU A 1 177 ? -9.022 4.026 8.565 1.00 88.69 177 LEU A O 1
ATOM 1448 N N . ILE A 1 178 ? -11.210 3.703 8.128 1.00 88.88 178 ILE A N 1
ATOM 1449 C CA . ILE A 1 178 ? -11.125 2.245 7.966 1.00 88.88 178 ILE A CA 1
ATOM 1450 C C . ILE A 1 178 ? -10.200 1.840 6.811 1.00 88.88 178 ILE A C 1
ATOM 1452 O O . ILE A 1 178 ? -9.387 0.932 6.965 1.00 88.88 178 ILE A O 1
ATOM 1456 N N . ASP A 1 179 ? -10.256 2.535 5.678 1.00 91.19 179 ASP A N 1
ATOM 1457 C CA . ASP A 1 179 ? -9.446 2.208 4.499 1.00 91.19 179 ASP A CA 1
ATOM 1458 C C . ASP A 1 179 ? -7.982 2.570 4.722 1.00 91.19 179 ASP A C 1
ATOM 1460 O O . ASP A 1 179 ? -7.067 1.799 4.416 1.00 91.19 179 ASP A O 1
ATOM 1464 N N . ARG A 1 180 ? -7.754 3.717 5.363 1.00 87.56 180 ARG A N 1
ATOM 1465 C CA . ARG A 1 180 ? -6.422 4.116 5.814 1.00 87.56 180 ARG A CA 1
ATOM 1466 C C . ARG A 1 180 ? -5.849 3.104 6.805 1.00 87.56 180 ARG A C 1
ATOM 1468 O O . ARG A 1 180 ? -4.692 2.717 6.658 1.00 87.56 180 ARG A O 1
ATOM 1475 N N . ALA A 1 181 ? -6.642 2.655 7.779 1.00 86.12 181 ALA A N 1
ATOM 1476 C CA . ALA A 1 181 ? -6.222 1.663 8.765 1.00 86.12 181 ALA A CA 1
ATOM 1477 C C . ALA A 1 181 ? -5.866 0.316 8.115 1.00 86.12 181 ALA A C 1
ATOM 1479 O O . ALA A 1 181 ? -4.827 -0.246 8.449 1.00 86.12 181 ALA A O 1
ATOM 1480 N N . LYS A 1 182 ? -6.634 -0.153 7.121 1.00 87.25 182 LYS A N 1
ATOM 1481 C CA . LYS A 1 182 ? -6.307 -1.361 6.338 1.00 87.25 182 LYS A CA 1
ATOM 1482 C C . LYS A 1 182 ? -4.978 -1.235 5.591 1.00 87.25 182 LYS A C 1
ATOM 1484 O O . LYS A 1 182 ? -4.178 -2.166 5.579 1.00 87.25 182 LYS A O 1
ATOM 1489 N N . GLY A 1 183 ? -4.713 -0.083 4.976 1.00 83.00 183 GLY A N 1
ATOM 1490 C CA . GLY A 1 183 ? -3.497 0.155 4.190 1.00 83.00 183 GLY A CA 1
ATOM 1491 C C . GLY A 1 183 ? -2.315 0.696 4.974 1.00 83.00 183 GLY A C 1
ATOM 1492 O O . GLY A 1 183 ? -1.458 1.372 4.390 1.00 83.00 183 GLY A O 1
ATOM 1493 N N . PHE A 1 184 ? -2.255 0.437 6.286 1.00 80.25 184 PHE A N 1
ATOM 1494 C CA . PHE A 1 184 ? -1.390 1.242 7.130 1.00 80.25 184 PHE A CA 1
ATOM 1495 C C . PHE A 1 184 ? 0.105 1.099 6.839 1.00 80.25 184 PHE A C 1
ATOM 1497 O O . PHE A 1 184 ? 0.867 2.071 6.901 1.00 80.25 184 PHE A O 1
ATOM 1504 N N . GLU A 1 185 ? 0.508 -0.116 6.478 1.00 78.19 185 GLU A N 1
ATOM 1505 C CA . GLU A 1 185 ? 1.877 -0.461 6.109 1.00 78.19 185 GLU A CA 1
ATOM 1506 C C . GLU A 1 185 ? 2.269 0.146 4.762 1.00 78.19 185 GLU A C 1
ATOM 1508 O O . GLU A 1 185 ? 3.377 0.663 4.624 1.00 78.19 185 GLU A O 1
ATOM 1513 N N . ALA A 1 186 ? 1.346 0.160 3.796 1.00 78.62 186 ALA A N 1
ATOM 1514 C CA . ALA A 1 186 ? 1.578 0.754 2.484 1.00 78.62 186 ALA A CA 1
ATOM 1515 C C . ALA A 1 186 ? 1.802 2.269 2.599 1.00 78.62 186 ALA A C 1
ATOM 1517 O O . ALA A 1 186 ? 2.762 2.808 2.052 1.00 78.62 186 ALA A O 1
ATOM 1518 N N . ILE A 1 187 ? 0.968 2.962 3.378 1.00 79.50 187 ILE A N 1
ATOM 1519 C CA . ILE A 1 187 ? 1.133 4.400 3.642 1.00 79.50 187 ILE A CA 1
ATOM 1520 C C . ILE A 1 187 ? 2.451 4.674 4.384 1.00 79.50 187 ILE A C 1
ATOM 1522 O O . ILE A 1 187 ? 3.122 5.667 4.100 1.00 79.50 187 ILE A O 1
ATOM 1526 N N . ALA A 1 188 ? 2.843 3.810 5.328 1.00 74.62 188 ALA A N 1
ATOM 1527 C CA . ALA A 1 188 ? 4.111 3.951 6.043 1.00 74.62 188 ALA A CA 1
ATOM 1528 C C . ALA A 1 188 ? 5.328 3.762 5.119 1.00 74.62 188 ALA A C 1
ATOM 1530 O O . ALA A 1 188 ? 6.315 4.480 5.272 1.00 74.62 188 ALA A O 1
ATOM 1531 N N . ALA A 1 189 ? 5.251 2.850 4.146 1.00 71.12 189 ALA A N 1
ATOM 1532 C CA . ALA A 1 189 ? 6.337 2.555 3.211 1.00 71.12 189 ALA A CA 1
ATOM 1533 C C . ALA A 1 189 ? 6.685 3.733 2.281 1.00 71.12 189 ALA A C 1
ATOM 1535 O O . ALA A 1 189 ? 7.850 3.926 1.942 1.00 71.12 189 ALA A O 1
ATOM 1536 N N . VAL A 1 190 ? 5.706 4.565 1.912 1.00 67.50 190 VAL A N 1
ATOM 1537 C CA . VAL A 1 190 ? 5.928 5.732 1.032 1.00 67.50 190 VAL A CA 1
ATOM 1538 C C . VAL A 1 190 ? 6.511 6.939 1.797 1.00 67.50 190 VAL A C 1
ATOM 1540 O O . VAL A 1 190 ? 7.032 7.886 1.207 1.00 67.50 190 VAL A O 1
ATOM 1543 N N . ASN A 1 191 ? 6.522 6.903 3.133 1.00 62.31 191 ASN A N 1
ATOM 1544 C CA . ASN A 1 191 ? 6.957 8.009 3.986 1.00 62.31 191 ASN A CA 1
ATOM 1545 C C . ASN A 1 191 ? 8.485 8.052 4.212 1.00 62.31 191 ASN A C 1
ATOM 1547 O O . ASN A 1 191 ? 8.976 7.826 5.318 1.00 62.31 191 ASN A O 1
ATOM 1551 N N . ARG A 1 192 ? 9.260 8.362 3.165 1.00 50.00 192 ARG A N 1
ATOM 1552 C CA . ARG A 1 192 ? 10.743 8.334 3.202 1.00 50.00 192 ARG A CA 1
ATOM 1553 C C . ARG A 1 192 ? 11.415 9.430 4.035 1.00 50.00 192 ARG A C 1
ATOM 1555 O O . ARG A 1 192 ? 12.604 9.327 4.306 1.00 50.00 192 ARG A O 1
ATOM 1562 N N . SER A 1 193 ? 10.705 10.481 4.442 1.00 46.12 193 SER A N 1
ATOM 1563 C CA . SER A 1 193 ? 11.321 11.629 5.121 1.00 46.12 193 SER A CA 1
ATOM 1564 C C . SER A 1 193 ? 11.238 11.587 6.648 1.00 46.12 193 SER A C 1
ATOM 1566 O O . SER A 1 193 ? 11.681 12.540 7.279 1.00 46.12 193 SER A O 1
ATOM 1568 N N . GLY A 1 194 ? 10.668 10.536 7.257 1.00 44.78 194 GLY A N 1
ATOM 1569 C CA . GLY A 1 194 ? 10.653 10.311 8.717 1.00 44.78 194 GLY A CA 1
ATOM 1570 C C . GLY A 1 194 ? 9.938 11.374 9.571 1.00 44.78 194 GLY A C 1
ATOM 1571 O O . GLY A 1 194 ? 9.689 11.152 10.751 1.00 44.78 194 GLY A O 1
ATOM 1572 N N . HIS A 1 195 ? 9.569 12.513 8.987 1.00 40.03 195 HIS A N 1
ATOM 1573 C CA . HIS A 1 195 ? 9.133 13.703 9.707 1.00 40.03 195 HIS A CA 1
ATOM 1574 C C . HIS A 1 195 ? 7.617 13.909 9.732 1.00 40.03 195 HIS A C 1
ATOM 1576 O O . HIS A 1 195 ? 7.161 14.834 10.395 1.00 40.03 195 HIS A O 1
ATOM 1582 N N . PHE A 1 196 ? 6.811 13.092 9.041 1.00 47.19 196 PHE A N 1
ATOM 1583 C CA . PHE A 1 196 ? 5.397 13.435 8.863 1.00 47.19 196 PHE A CA 1
ATOM 1584 C C . PHE A 1 196 ? 4.420 12.252 8.888 1.00 47.19 196 PHE A C 1
ATOM 1586 O O . PHE A 1 196 ? 4.362 11.437 7.975 1.00 47.19 196 PHE A O 1
ATOM 1593 N N . LYS A 1 197 ? 3.577 12.232 9.924 1.00 54.88 197 LYS A N 1
ATOM 1594 C CA . LYS A 1 197 ? 2.515 11.265 10.259 1.00 54.88 197 LYS A CA 1
ATOM 1595 C C . LYS A 1 197 ? 1.229 11.440 9.414 1.00 54.88 197 LYS A C 1
ATOM 1597 O O . LYS A 1 197 ? 0.111 11.411 9.921 1.00 54.88 197 LYS A O 1
ATOM 1602 N N . LEU A 1 198 ? 1.364 11.707 8.115 1.00 53.50 198 LEU A N 1
ATOM 1603 C CA . LEU A 1 198 ? 0.336 12.418 7.329 1.00 53.50 198 LEU A CA 1
ATOM 1604 C C . LEU A 1 198 ? -0.905 11.626 6.892 1.00 53.50 198 LEU A C 1
ATOM 1606 O O . LEU A 1 198 ? -1.822 12.232 6.341 1.00 53.50 198 LEU A O 1
ATOM 1610 N N . GLY A 1 199 ? -0.966 10.321 7.148 1.00 52.44 199 GLY A N 1
ATOM 1611 C CA . GLY A 1 199 ? -2.132 9.510 6.801 1.00 52.44 199 GLY A CA 1
ATOM 1612 C C . GLY A 1 199 ? -3.240 9.520 7.849 1.00 52.44 199 GLY A C 1
ATOM 1613 O O . GLY A 1 199 ? -4.391 9.386 7.472 1.00 52.44 199 GLY A O 1
ATOM 1614 N N . TYR A 1 200 ? -2.933 9.682 9.140 1.00 62.75 200 TYR A N 1
ATOM 1615 C CA . TYR A 1 200 ? -3.809 9.140 10.201 1.00 62.75 200 TYR A CA 1
ATOM 1616 C C . TYR A 1 200 ? -4.245 10.120 11.267 1.00 62.75 200 TYR A C 1
ATOM 1618 O O . TYR A 1 200 ? -5.214 9.856 11.961 1.00 62.75 200 TYR A O 1
ATOM 1626 N N . GLU A 1 201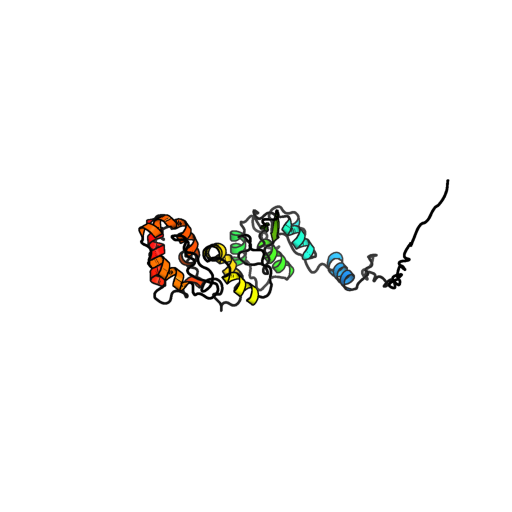 ? -3.561 11.249 11.414 1.00 66.88 201 GLU A N 1
ATOM 1627 C CA . GLU A 1 201 ? -3.948 12.230 12.430 1.00 66.88 201 GLU A CA 1
ATOM 1628 C C . GLU A 1 201 ? -5.196 13.019 12.017 1.00 66.88 201 GLU A C 1
ATOM 1630 O O . GLU A 1 201 ? -5.911 13.523 12.878 1.00 66.88 201 GLU A O 1
ATOM 1635 N N . TYR A 1 202 ? -5.478 13.088 10.711 1.00 78.38 202 TYR A N 1
ATOM 1636 C CA . TYR A 1 202 ? -6.569 13.874 10.142 1.00 78.38 202 TYR A CA 1
ATOM 1637 C C . TYR A 1 202 ? -7.284 13.125 9.032 1.00 78.38 202 TYR A C 1
ATOM 1639 O O . TYR A 1 202 ? -6.671 12.292 8.364 1.00 78.38 202 TYR A O 1
ATOM 1647 N N . GLY A 1 203 ? -8.537 13.480 8.779 1.00 86.56 203 GLY A N 1
ATOM 1648 C CA . GLY A 1 203 ? -9.298 12.992 7.634 1.00 86.56 203 GLY A CA 1
ATOM 1649 C C . GLY A 1 203 ? -10.672 12.474 8.024 1.00 86.56 203 GLY A C 1
ATOM 1650 O O . GLY A 1 203 ? -11.080 12.560 9.182 1.00 86.56 203 GLY A O 1
ATOM 1651 N N . PHE A 1 204 ? -11.372 11.915 7.044 1.00 91.69 204 PHE A N 1
ATOM 1652 C CA . PHE A 1 204 ? -12.713 11.382 7.252 1.00 91.69 204 PHE A CA 1
ATOM 1653 C C . PHE A 1 204 ? -12.718 10.174 8.189 1.00 91.69 204 PHE A C 1
ATOM 1655 O O . PHE A 1 204 ? -11.859 9.294 8.088 1.00 91.69 204 PHE A O 1
ATOM 1662 N N . ALA A 1 205 ? -13.671 10.150 9.118 1.00 91.19 205 ALA A N 1
ATOM 1663 C CA . ALA A 1 205 ? -13.907 9.004 9.984 1.00 91.19 205 ALA A CA 1
ATOM 1664 C C . ALA A 1 205 ? -15.395 8.864 10.284 1.00 91.19 205 ALA A C 1
ATOM 1666 O O . ALA A 1 205 ? -15.987 9.713 10.962 1.00 91.19 205 ALA A O 1
ATOM 1667 N N . THR A 1 206 ? -15.967 7.772 9.797 1.00 94.69 206 THR A N 1
ATOM 1668 C CA . THR A 1 206 ? -17.344 7.368 10.066 1.00 94.69 206 THR A CA 1
ATOM 1669 C C . THR A 1 206 ? -17.382 6.290 11.142 1.00 94.69 206 THR A C 1
ATOM 1671 O O . THR A 1 206 ? -16.617 5.327 11.101 1.00 94.69 206 THR A O 1
ATOM 1674 N N . CYS A 1 207 ? -18.238 6.474 12.148 1.00 93.69 207 CYS A N 1
ATOM 1675 C CA . CYS A 1 207 ? -18.394 5.519 13.240 1.00 93.69 207 CYS A CA 1
ATOM 1676 C C . CYS A 1 207 ? -19.062 4.234 12.731 1.00 93.69 207 CYS A C 1
ATOM 1678 O O . CYS A 1 207 ? -20.184 4.323 12.237 1.00 93.69 207 CYS A O 1
ATOM 1680 N N . PRO A 1 208 ? -18.443 3.045 12.871 1.00 93.25 208 PRO A N 1
ATOM 1681 C CA . PRO A 1 208 ? -19.071 1.804 12.418 1.00 93.25 208 PRO A CA 1
ATOM 1682 C C . PRO A 1 208 ? -20.314 1.435 13.244 1.00 93.25 208 PRO A C 1
ATOM 1684 O O . PRO A 1 208 ? -21.234 0.832 12.700 1.00 93.25 208 PRO A O 1
ATOM 1687 N N . LEU A 1 209 ? -20.382 1.865 14.513 1.00 94.50 209 LEU A N 1
ATOM 1688 C CA . LEU A 1 209 ? -21.485 1.553 15.430 1.00 94.50 209 LEU A CA 1
ATOM 1689 C C . LEU A 1 209 ? -22.769 2.319 15.084 1.00 94.50 209 LEU A C 1
ATOM 1691 O O . LEU A 1 209 ? -23.857 1.756 15.108 1.00 94.50 209 LEU A O 1
ATOM 1695 N N . CYS A 1 210 ? -22.660 3.616 14.774 1.00 95.44 210 CYS A N 1
ATOM 1696 C CA . CYS A 1 210 ? -23.828 4.484 14.565 1.00 95.44 210 CYS A CA 1
ATOM 1697 C C . CYS A 1 210 ? -23.876 5.180 13.199 1.00 95.44 210 CYS A C 1
ATOM 1699 O O . CYS A 1 210 ? -24.779 5.976 12.951 1.00 95.44 210 CYS A O 1
ATOM 1701 N N . GLN A 1 211 ? -22.905 4.918 12.319 1.00 95.06 211 GLN A N 1
ATOM 1702 C CA . GLN A 1 211 ? -22.795 5.480 10.964 1.00 95.06 211 GLN A CA 1
ATOM 1703 C C . GLN A 1 211 ? -22.700 7.015 10.907 1.00 95.06 211 GLN A C 1
ATOM 1705 O O . GLN A 1 211 ? -22.809 7.626 9.845 1.00 95.06 211 GLN A O 1
ATOM 1710 N N . LYS A 1 212 ? -22.446 7.670 12.045 1.00 95.06 212 LYS A N 1
ATOM 1711 C CA . LYS A 1 212 ? -22.205 9.111 12.104 1.00 95.06 212 LYS A CA 1
ATOM 1712 C C . LYS A 1 212 ? -20.808 9.426 11.579 1.00 95.06 212 LYS A C 1
ATOM 1714 O O . LYS A 1 212 ? -19.817 8.897 12.081 1.00 95.06 212 LYS A O 1
ATOM 1719 N N . GLN A 1 213 ? -20.717 10.351 10.628 1.00 94.62 213 GLN A N 1
ATOM 1720 C CA . GLN A 1 213 ? -19.442 10.930 10.221 1.00 94.62 213 GLN A CA 1
ATOM 1721 C C . GLN A 1 213 ? -18.944 11.886 11.318 1.00 94.62 213 GLN A C 1
ATOM 1723 O O . GLN A 1 213 ? -19.483 12.977 11.506 1.00 94.62 213 GLN A O 1
ATOM 1728 N N . VAL A 1 214 ? -17.936 11.459 12.077 1.00 91.62 214 VAL A N 1
ATOM 1729 C CA . VAL A 1 214 ? -17.403 12.198 13.234 1.00 91.62 214 VAL A CA 1
ATOM 1730 C C . VAL A 1 214 ? -16.338 13.203 12.809 1.00 91.62 214 VAL A C 1
ATOM 1732 O O . VAL A 1 214 ? -16.278 14.313 13.336 1.00 91.62 214 VAL A O 1
ATOM 1735 N N . CYS A 1 215 ? -15.499 12.818 11.846 1.00 89.06 215 CYS A N 1
ATOM 1736 C CA . CYS A 1 215 ? -14.388 13.627 11.355 1.00 89.06 215 CYS A CA 1
ATOM 1737 C C . CYS A 1 215 ? -14.567 13.934 9.862 1.00 89.06 215 CYS A C 1
ATOM 1739 O O . CYS A 1 215 ? -15.008 13.085 9.087 1.00 89.06 215 CYS A O 1
ATOM 1741 N N . GLY A 1 216 ? -14.206 15.152 9.452 1.00 86.88 216 GLY A N 1
ATOM 1742 C CA . GLY A 1 216 ? -14.038 15.537 8.049 1.00 86.88 216 GLY A CA 1
ATOM 1743 C C . GLY A 1 216 ? -12.561 15.678 7.666 1.00 86.88 216 GLY A C 1
ATOM 1744 O O . GLY A 1 216 ? -11.668 15.465 8.482 1.00 86.88 216 GLY A O 1
ATOM 1745 N N . GLN A 1 217 ? -12.282 16.113 6.435 1.00 80.50 217 GLN A N 1
ATOM 1746 C CA . GLN A 1 217 ? -10.919 16.176 5.877 1.00 80.50 217 GLN A CA 1
ATOM 1747 C C . GLN A 1 217 ? -9.885 16.938 6.743 1.00 80.50 217 GLN A C 1
ATOM 1749 O O . GLN A 1 217 ? -8.702 16.592 6.741 1.00 80.50 217 GLN A O 1
ATOM 1754 N N . GLY A 1 218 ? -10.311 17.983 7.463 1.00 80.19 218 GLY A N 1
ATOM 1755 C CA . GLY A 1 218 ? -9.460 18.801 8.341 1.00 80.19 218 GLY A CA 1
ATOM 1756 C C . GLY A 1 218 ? -9.560 18.470 9.833 1.00 80.19 218 GLY A C 1
ATOM 1757 O O . GLY A 1 218 ? -8.846 19.071 10.632 1.00 80.19 218 GLY A O 1
ATOM 1758 N N . SER A 1 219 ? -10.440 17.548 10.220 1.00 82.00 219 SER A N 1
ATOM 1759 C CA . SER A 1 219 ? -10.666 17.178 11.618 1.00 82.00 219 SER A CA 1
ATOM 1760 C C . SER A 1 219 ? -9.567 16.252 12.116 1.00 82.00 219 SER A C 1
ATOM 1762 O O . SER A 1 219 ? -9.100 15.392 11.370 1.00 82.00 219 SER A O 1
ATOM 1764 N N . TYR A 1 220 ? -9.202 16.390 13.390 1.00 79.69 220 TYR A N 1
ATOM 1765 C CA . TYR A 1 220 ? -8.330 15.435 14.062 1.00 79.69 220 TYR A CA 1
ATOM 1766 C C . TYR A 1 220 ? -9.088 14.139 14.357 1.00 79.69 220 TYR A C 1
ATOM 1768 O O . TYR A 1 220 ? -10.233 14.175 14.814 1.00 79.69 220 TYR A O 1
ATOM 1776 N N . ILE A 1 221 ? -8.427 12.997 14.174 1.00 79.12 221 ILE A N 1
ATOM 1777 C CA . ILE A 1 221 ? -8.993 11.677 14.498 1.00 79.12 221 ILE A CA 1
ATOM 1778 C C . ILE A 1 221 ? -9.206 11.492 16.009 1.00 79.12 221 ILE A C 1
ATOM 1780 O O . ILE A 1 221 ? -10.001 10.655 16.417 1.00 79.12 221 ILE A O 1
ATOM 1784 N N . TRP A 1 222 ? -8.620 12.345 16.856 1.00 75.69 222 TRP A N 1
ATOM 1785 C CA . TRP A 1 222 ? -8.946 12.411 18.287 1.00 75.69 222 TRP A CA 1
ATOM 1786 C C . TRP A 1 222 ? -10.459 12.471 18.563 1.00 75.69 222 TRP A C 1
ATOM 1788 O O . TRP A 1 222 ? -10.972 11.771 19.436 1.00 75.69 222 TRP A O 1
ATOM 1798 N N . SER A 1 223 ? -11.192 13.276 17.789 1.00 81.94 223 SER A N 1
ATOM 1799 C CA . SER A 1 223 ? -12.641 13.426 17.950 1.00 81.94 223 SER A CA 1
ATOM 1800 C C . SER A 1 223 ? -13.394 12.110 17.731 1.00 81.94 223 SER A C 1
ATOM 1802 O O . SER A 1 223 ? -14.413 11.878 18.375 1.00 81.94 223 SER A O 1
ATOM 1804 N N . PHE A 1 224 ? -12.870 11.226 16.876 1.00 86.69 224 PHE A N 1
ATOM 1805 C CA . PHE A 1 224 ? -13.420 9.892 16.645 1.00 86.69 224 PHE A CA 1
ATOM 1806 C C . PHE A 1 224 ? -13.282 8.990 17.875 1.00 86.69 224 PHE A C 1
ATOM 1808 O O . PHE A 1 224 ? -14.232 8.305 18.242 1.00 86.69 224 PHE A O 1
ATOM 1815 N N . ALA A 1 225 ? -12.129 9.033 18.547 1.00 82.56 225 ALA A N 1
ATOM 1816 C CA . ALA A 1 225 ? -11.893 8.260 19.763 1.00 82.56 225 ALA A CA 1
ATOM 1817 C C . ALA A 1 225 ? -12.833 8.683 20.897 1.00 82.56 225 ALA A C 1
ATOM 1819 O O . ALA A 1 225 ? -13.461 7.837 21.525 1.00 82.56 225 ALA A O 1
ATOM 1820 N N . SER A 1 226 ? -12.983 9.996 21.101 1.00 83.75 226 SER A N 1
ATOM 1821 C CA . SER A 1 226 ? -13.928 10.535 22.084 1.00 83.75 226 SER A CA 1
ATOM 1822 C C . SER A 1 226 ? -15.360 10.087 21.792 1.00 83.75 226 SER A C 1
ATOM 1824 O O . SER A 1 226 ? -16.063 9.690 22.707 1.00 83.75 226 SER A O 1
ATOM 1826 N N . HIS A 1 227 ? -15.777 10.102 20.524 1.00 89.62 227 HIS A N 1
ATOM 1827 C CA . HIS A 1 227 ? -17.107 9.637 20.140 1.00 89.62 227 HIS A CA 1
ATOM 1828 C C . HIS A 1 227 ? -17.306 8.132 20.384 1.00 89.62 227 HIS A C 1
ATOM 1830 O O . HIS A 1 227 ? -18.359 7.725 20.860 1.00 89.62 227 HIS A O 1
ATOM 1836 N N . LEU A 1 228 ? -16.307 7.293 20.087 1.00 89.62 228 LEU A N 1
ATOM 1837 C CA . LEU A 1 228 ? -16.386 5.857 20.379 1.00 89.62 228 LEU A CA 1
ATOM 1838 C C . LEU A 1 228 ? -16.430 5.554 21.886 1.00 89.62 228 LEU A C 1
ATOM 1840 O O . LEU A 1 228 ? -16.959 4.512 22.277 1.00 89.62 228 LEU A O 1
ATOM 1844 N N . ALA A 1 229 ? -15.883 6.439 22.723 1.00 88.19 229 ALA A N 1
ATOM 1845 C CA . ALA A 1 229 ? -15.967 6.327 24.177 1.00 88.19 229 ALA A CA 1
ATOM 1846 C C . ALA A 1 229 ? -17.382 6.589 24.717 1.00 88.19 229 ALA A C 1
ATOM 1848 O O . ALA A 1 229 ? -17.721 6.051 25.768 1.00 88.19 229 ALA A O 1
ATOM 1849 N N . ASP A 1 230 ? -18.208 7.351 23.990 1.00 91.31 230 ASP A N 1
ATOM 1850 C CA . ASP A 1 230 ? -19.609 7.602 24.356 1.00 91.31 230 ASP A CA 1
ATOM 1851 C C . ASP A 1 230 ? -20.502 6.366 24.149 1.00 91.31 230 ASP A C 1
ATOM 1853 O O . ASP A 1 230 ? -21.593 6.285 24.712 1.00 91.31 230 ASP A O 1
ATOM 1857 N N . HIS A 1 231 ? -20.049 5.398 23.347 1.00 93.62 231 HIS A N 1
ATOM 1858 C CA . HIS A 1 231 ? -20.725 4.114 23.197 1.00 93.62 231 HIS A CA 1
ATOM 1859 C C . HIS A 1 231 ? -20.470 3.202 24.403 1.00 93.62 231 HIS A C 1
ATOM 1861 O O . HIS A 1 231 ? -19.416 3.239 25.044 1.00 93.62 231 HIS A O 1
ATOM 1867 N N . SER A 1 232 ? -21.431 2.338 24.702 1.00 95.19 232 SER A N 1
ATOM 1868 C CA . SER A 1 232 ? -21.267 1.275 25.693 1.00 95.19 232 SER A CA 1
ATOM 1869 C C . SER A 1 232 ? -20.265 0.217 25.215 1.00 95.19 232 SER A C 1
ATOM 1871 O O . SER A 1 232 ? -19.987 0.074 24.019 1.00 95.19 232 SER A O 1
ATOM 1873 N N . LYS A 1 233 ? -19.715 -0.557 26.155 1.00 94.25 233 LYS A N 1
ATOM 1874 C CA . LYS A 1 233 ? -18.832 -1.683 25.824 1.00 94.25 233 LYS A CA 1
ATOM 1875 C C . LYS A 1 233 ? -19.577 -2.734 25.001 1.00 94.25 233 LYS A C 1
ATOM 1877 O O . LYS A 1 233 ? -19.017 -3.284 24.058 1.00 94.25 233 LYS A O 1
ATOM 1882 N N . GLU A 1 234 ? -20.839 -2.984 25.329 1.00 94.25 234 GLU A N 1
ATOM 1883 C CA . GLU A 1 234 ? -21.696 -3.950 24.646 1.00 94.25 234 GLU A CA 1
ATOM 1884 C C . GLU A 1 234 ? -21.872 -3.580 23.167 1.00 94.25 234 GLU A C 1
ATOM 1886 O O . GLU A 1 234 ? -21.695 -4.434 22.300 1.00 94.25 234 GLU A O 1
ATOM 1891 N N . GLU A 1 235 ? -22.122 -2.302 22.863 1.00 95.00 235 GLU A N 1
ATOM 1892 C CA . GLU A 1 235 ? -22.201 -1.807 21.480 1.00 95.00 235 GLU A CA 1
ATOM 1893 C C . GLU A 1 235 ? -20.868 -1.954 20.736 1.00 95.00 235 GLU A C 1
ATOM 1895 O O . GLU A 1 235 ? -20.849 -2.351 19.571 1.00 95.00 235 GLU A O 1
ATOM 1900 N N . ARG A 1 236 ? -19.737 -1.670 21.394 1.00 94.56 236 ARG A N 1
ATOM 1901 C CA . ARG A 1 236 ? -18.410 -1.822 20.775 1.00 94.56 236 ARG A CA 1
ATOM 1902 C C . ARG A 1 236 ? -18.077 -3.274 20.463 1.00 94.56 236 ARG A C 1
ATOM 1904 O O . ARG A 1 236 ? -17.587 -3.561 19.374 1.00 94.56 236 ARG A O 1
ATOM 1911 N N . VAL A 1 237 ? -18.365 -4.193 21.380 1.00 92.31 237 VAL A N 1
ATOM 1912 C CA . VAL A 1 237 ? -18.053 -5.620 21.212 1.00 92.31 237 VAL A CA 1
ATOM 1913 C C . VAL A 1 237 ? -18.852 -6.248 20.064 1.00 92.31 237 VAL A C 1
ATOM 1915 O O . VAL A 1 237 ? -18.316 -7.105 19.363 1.00 92.31 237 VAL A O 1
ATOM 1918 N N . VAL A 1 238 ? -20.080 -5.788 19.792 1.00 94.12 238 VAL A N 1
ATOM 1919 C CA . VAL A 1 238 ? -20.843 -6.215 18.598 1.00 94.12 238 VAL A CA 1
ATOM 1920 C C . VAL A 1 238 ? -20.079 -5.910 17.301 1.00 94.12 238 VAL A C 1
ATOM 1922 O O . VAL A 1 238 ? -20.102 -6.711 16.370 1.00 94.12 238 VAL A O 1
ATOM 1925 N N . HIS A 1 239 ? -19.341 -4.800 17.270 1.00 94.38 239 HIS A N 1
ATOM 1926 C CA . HIS A 1 239 ? -18.540 -4.335 16.134 1.00 94.38 239 HIS A CA 1
ATOM 1927 C C . HIS A 1 239 ? -17.041 -4.656 16.275 1.00 94.38 239 HIS A C 1
ATOM 1929 O O . HIS A 1 239 ? -16.184 -3.998 15.675 1.00 94.38 239 HIS A O 1
ATOM 1935 N N . ALA A 1 240 ? -16.689 -5.674 17.068 1.00 92.31 240 ALA A N 1
ATOM 1936 C CA . ALA A 1 240 ? -15.301 -5.967 17.421 1.00 92.31 240 ALA A CA 1
ATOM 1937 C C . ALA A 1 240 ? -14.393 -6.215 16.203 1.00 92.31 240 ALA A C 1
ATOM 1939 O O . ALA A 1 240 ? -13.235 -5.811 16.221 1.00 92.31 240 ALA A O 1
ATOM 1940 N N . MET A 1 241 ? -14.889 -6.824 15.121 1.00 90.31 241 MET A N 1
ATOM 1941 C CA . MET A 1 241 ? -14.083 -7.041 13.910 1.00 90.31 241 MET A CA 1
ATOM 1942 C C . MET A 1 241 ? -13.720 -5.729 13.200 1.00 90.31 241 MET A C 1
ATOM 1944 O O . MET A 1 241 ? -12.563 -5.527 12.830 1.00 90.31 241 MET A O 1
ATOM 1948 N N . GLU A 1 242 ? -14.679 -4.815 13.031 1.00 91.56 242 GLU A N 1
ATOM 1949 C CA . GLU A 1 242 ? -14.417 -3.515 12.401 1.00 91.56 242 GLU A CA 1
ATOM 1950 C C . GLU A 1 242 ? -13.515 -2.648 13.277 1.00 91.56 242 GLU A C 1
ATOM 1952 O O . GLU A 1 242 ? -12.609 -1.983 12.770 1.00 91.56 242 GLU A O 1
ATOM 1957 N N . LEU A 1 243 ? -13.719 -2.690 14.596 1.00 91.62 243 LEU A N 1
ATOM 1958 C CA . LEU A 1 243 ? -12.846 -2.022 15.555 1.00 91.62 243 LEU A CA 1
ATOM 1959 C C . LEU A 1 243 ? -11.436 -2.624 15.548 1.00 91.62 243 LEU A C 1
ATOM 1961 O O . LEU A 1 243 ? -10.465 -1.873 15.577 1.00 91.62 243 LEU A O 1
ATOM 1965 N N . ALA A 1 244 ? -11.292 -3.944 15.435 1.00 90.62 244 ALA A N 1
ATOM 1966 C CA . ALA A 1 244 ? -9.984 -4.581 15.316 1.00 90.62 244 ALA A CA 1
ATOM 1967 C C . ALA A 1 244 ? -9.239 -4.125 14.059 1.00 90.62 244 ALA A C 1
ATOM 1969 O O . ALA A 1 244 ? -8.045 -3.860 14.144 1.00 90.62 244 ALA A O 1
ATOM 1970 N N . GLU A 1 245 ? -9.918 -3.954 12.922 1.00 89.44 245 GLU A N 1
ATOM 1971 C CA . GLU A 1 245 ? -9.295 -3.408 11.709 1.00 89.44 245 GLU A CA 1
ATOM 1972 C C . GLU A 1 245 ? -8.978 -1.908 11.830 1.00 89.44 245 GLU A C 1
ATOM 1974 O O . GLU A 1 245 ? -7.884 -1.484 11.458 1.00 89.44 245 GLU A O 1
ATOM 1979 N N . LEU A 1 246 ? -9.869 -1.102 12.420 1.00 88.25 246 LEU A N 1
ATOM 1980 C CA . LEU A 1 246 ? -9.615 0.324 12.688 1.00 88.25 246 LEU A CA 1
ATOM 1981 C C . LEU A 1 246 ? -8.399 0.540 13.597 1.00 88.25 246 LEU A C 1
ATOM 1983 O O . LEU A 1 246 ? -7.601 1.451 13.365 1.00 88.25 246 LEU A O 1
ATOM 1987 N N . PHE A 1 247 ? -8.254 -0.297 14.624 1.00 85.44 247 PHE A N 1
ATOM 1988 C CA . PHE A 1 247 ? -7.176 -0.225 15.612 1.00 85.44 247 PHE A CA 1
ATOM 1989 C C . PHE A 1 247 ? -6.001 -1.157 15.295 1.00 85.44 247 PHE A C 1
ATOM 1991 O O . PHE A 1 247 ? -4.993 -1.128 16.006 1.00 85.44 247 PHE A O 1
ATOM 1998 N N . ARG A 1 248 ? -6.058 -1.925 14.200 1.00 85.50 248 ARG A N 1
ATOM 1999 C CA . ARG A 1 248 ? -4.985 -2.820 13.733 1.00 85.50 248 ARG A CA 1
ATOM 2000 C C . ARG A 1 248 ? -3.610 -2.162 13.757 1.00 85.50 248 ARG A C 1
ATOM 2002 O O . ARG A 1 248 ? -2.658 -2.808 14.207 1.00 85.50 248 ARG A O 1
ATOM 2009 N N . PRO A 1 249 ? -3.453 -0.898 13.333 1.00 79.75 249 PRO A N 1
ATOM 2010 C CA . PRO A 1 249 ? -2.136 -0.283 13.321 1.00 79.75 249 PRO A CA 1
ATOM 2011 C C . PRO A 1 249 ? -1.571 -0.012 14.726 1.00 79.75 249 PRO A C 1
ATOM 2013 O O . PRO A 1 249 ? -0.361 -0.135 14.931 1.00 79.75 249 PRO A O 1
ATOM 2016 N N . TYR A 1 250 ? -2.445 0.299 15.692 1.00 78.81 250 TYR A N 1
ATOM 2017 C CA . TYR A 1 250 ? -2.104 0.422 17.112 1.00 78.81 250 TYR A CA 1
ATOM 2018 C C . TYR A 1 250 ? -1.717 -0.944 17.697 1.00 78.81 250 TYR A C 1
ATOM 2020 O O . TYR A 1 250 ? -0.614 -1.099 18.220 1.00 78.81 250 TYR A O 1
ATOM 2028 N N . ILE A 1 251 ? -2.566 -1.959 17.497 1.00 82.62 251 ILE A N 1
ATOM 2029 C CA . ILE A 1 251 ? -2.356 -3.342 17.967 1.00 82.62 251 ILE A CA 1
ATOM 2030 C C . ILE A 1 251 ? -1.048 -3.931 17.407 1.00 82.62 251 ILE A C 1
ATOM 2032 O O . ILE A 1 251 ? -0.330 -4.664 18.086 1.00 82.62 251 ILE A O 1
ATOM 2036 N N . SER A 1 252 ? -0.675 -3.552 16.181 1.00 79.00 252 SER A N 1
ATOM 2037 C CA . SER A 1 252 ? 0.566 -3.984 15.521 1.00 79.00 252 SER A CA 1
ATOM 2038 C C . SER A 1 252 ? 1.841 -3.349 16.104 1.00 79.00 252 SER A C 1
ATOM 2040 O O . SER A 1 252 ? 2.933 -3.585 15.577 1.00 79.00 252 SER A O 1
ATOM 2042 N N . LYS A 1 253 ? 1.734 -2.515 17.152 1.00 73.94 253 LYS A N 1
ATOM 2043 C CA . LYS A 1 253 ? 2.847 -1.851 17.861 1.00 73.94 253 LYS A CA 1
ATOM 2044 C C . LYS A 1 253 ? 3.809 -1.088 16.939 1.00 73.94 253 LYS A C 1
ATOM 2046 O O . LYS A 1 253 ? 4.997 -0.928 17.230 1.00 73.94 253 LYS A O 1
ATOM 2051 N N . LYS A 1 254 ? 3.327 -0.596 15.793 1.00 65.69 254 LYS A N 1
ATOM 2052 C CA . LYS A 1 254 ? 4.140 0.231 14.894 1.00 65.69 254 LYS A CA 1
ATOM 2053 C C . LYS A 1 254 ? 4.189 1.654 15.461 1.00 65.69 254 LYS A C 1
ATOM 2055 O O . LYS A 1 254 ? 3.187 2.362 15.437 1.00 65.69 254 LYS A O 1
ATOM 2060 N N . ARG A 1 255 ? 5.379 2.095 15.900 1.00 51.59 255 ARG A N 1
ATOM 2061 C CA . ARG A 1 255 ? 5.683 3.414 16.520 1.00 51.59 255 ARG A CA 1
ATOM 2062 C C . ARG A 1 255 ? 4.983 4.636 15.904 1.00 51.59 255 ARG A C 1
ATOM 2064 O O . ARG A 1 255 ? 4.763 5.614 16.605 1.00 51.59 255 ARG A O 1
ATOM 2071 N N . ALA A 1 256 ? 4.635 4.611 14.615 1.00 50.81 256 ALA A N 1
ATOM 2072 C CA . ALA A 1 256 ? 3.915 5.699 13.945 1.00 50.81 256 ALA A CA 1
ATOM 2073 C C . ALA A 1 256 ? 2.524 6.003 14.549 1.00 50.81 256 ALA A C 1
ATOM 2075 O O . ALA A 1 256 ? 2.003 7.092 14.321 1.00 50.81 256 ALA A O 1
ATOM 2076 N N . TRP A 1 257 ? 1.961 5.077 15.334 1.00 52.28 257 TRP A N 1
ATOM 2077 C CA . TRP A 1 257 ? 0.632 5.164 15.952 1.00 52.28 257 TRP A CA 1
ATOM 2078 C C . TRP A 1 257 ? 0.647 5.464 17.452 1.00 52.28 257 TRP A C 1
ATOM 2080 O O . TRP A 1 257 ? -0.404 5.716 18.028 1.00 52.28 257 TRP A O 1
ATOM 2090 N N . ASP A 1 258 ? 1.824 5.494 18.076 1.00 49.62 258 ASP A N 1
ATOM 2091 C CA . ASP A 1 258 ? 1.975 5.744 19.517 1.00 49.62 258 ASP A CA 1
ATOM 2092 C C . ASP A 1 258 ? 1.855 7.243 19.860 1.00 49.62 258 ASP A C 1
ATOM 2094 O O . ASP A 1 258 ? 1.395 7.637 20.927 1.00 49.62 258 ASP A O 1
ATOM 2098 N N . TYR A 1 259 ? 2.240 8.119 18.925 1.00 45.16 259 TYR A N 1
ATOM 2099 C CA . TYR A 1 259 ? 2.474 9.543 19.204 1.00 45.16 259 TYR A CA 1
ATOM 2100 C C . TYR A 1 259 ? 1.305 10.484 18.870 1.00 45.16 259 TYR A C 1
ATOM 2102 O O . TYR A 1 259 ? 1.482 11.699 18.948 1.00 45.16 259 TYR A O 1
ATOM 2110 N N . GLY A 1 260 ? 0.150 9.966 18.443 1.00 45.34 260 GLY A N 1
ATOM 2111 C CA . GLY A 1 260 ? -1.100 10.744 18.340 1.00 45.34 260 GLY A CA 1
ATOM 2112 C C . GLY A 1 260 ? -1.909 10.744 19.641 1.00 45.34 260 GLY A C 1
ATOM 2113 O O . GLY A 1 260 ? -2.913 11.437 19.764 1.00 45.34 260 GLY A O 1
ATOM 2114 N N . TRP A 1 261 ? -1.450 9.967 20.619 1.00 46.50 261 TRP A N 1
ATOM 2115 C CA . TRP A 1 261 ? -2.161 9.657 21.844 1.00 46.50 261 TRP A CA 1
ATOM 2116 C C . TRP A 1 261 ? -1.406 10.166 23.078 1.00 46.50 261 TRP A C 1
ATOM 2118 O O . TRP A 1 261 ? -1.328 9.489 24.102 1.00 46.50 261 TRP A O 1
ATOM 2128 N N . VAL A 1 262 ? -0.831 11.367 23.005 1.00 42.38 262 VAL A N 1
ATOM 2129 C CA . VAL A 1 262 ? -0.360 12.048 24.217 1.00 42.38 262 VAL A CA 1
ATOM 2130 C C . VAL A 1 262 ? -1.617 12.501 24.970 1.00 42.38 262 VAL A C 1
ATOM 2132 O O . VAL A 1 262 ? -2.245 13.461 24.548 1.00 42.38 262 VAL A O 1
ATOM 2135 N N . ALA A 1 263 ? -2.016 11.700 25.973 1.00 39.88 263 ALA A N 1
ATOM 2136 C CA . ALA A 1 263 ? -3.073 11.869 26.990 1.00 39.88 263 ALA A CA 1
ATOM 2137 C C . ALA A 1 263 ? -4.252 12.788 26.603 1.00 39.88 263 ALA A C 1
ATOM 2139 O O . ALA A 1 263 ? -4.048 14.004 26.582 1.00 39.88 263 ALA A O 1
ATOM 2140 N N . PRO A 1 264 ? -5.482 12.276 26.339 1.00 49.75 264 PRO A N 1
ATOM 2141 C CA . PRO A 1 264 ? -6.148 11.070 26.907 1.00 49.75 264 PRO A CA 1
ATOM 2142 C C . PRO A 1 264 ? -6.181 9.781 26.041 1.00 49.75 264 PRO A C 1
ATOM 2144 O O . PRO A 1 264 ? -6.983 8.877 26.260 1.00 49.75 264 PRO A O 1
ATOM 2147 N N . GLY A 1 265 ? -5.361 9.692 24.998 1.00 54.03 265 GLY A N 1
ATOM 2148 C CA . GLY A 1 265 ? -5.543 8.699 23.930 1.00 54.03 265 GLY A CA 1
ATOM 2149 C C . GLY A 1 265 ? -5.038 7.297 24.121 1.00 54.03 265 GLY A C 1
ATOM 2150 O O . GLY A 1 265 ? -5.618 6.334 23.622 1.00 54.03 265 GLY A O 1
ATOM 2151 N N . ALA A 1 266 ? -3.913 7.197 24.816 1.00 61.09 266 ALA A N 1
ATOM 2152 C CA . ALA A 1 266 ? -3.218 5.934 24.956 1.00 61.09 266 ALA A CA 1
ATOM 2153 C C . ALA A 1 266 ? -4.025 5.004 25.868 1.00 61.09 266 ALA A C 1
ATOM 2155 O O . ALA A 1 266 ? -3.979 3.790 25.703 1.00 61.09 266 ALA A O 1
ATOM 2156 N N . ASP A 1 267 ? -4.802 5.587 26.785 1.00 69.25 267 ASP A N 1
ATOM 2157 C CA . ASP A 1 267 ? -5.755 4.882 27.635 1.00 69.25 267 ASP A CA 1
ATOM 2158 C C . ASP A 1 267 ? -6.909 4.296 26.819 1.00 69.25 267 ASP A C 1
ATOM 2160 O O . ASP A 1 267 ? -7.270 3.139 27.021 1.00 69.25 267 ASP A O 1
ATOM 2164 N N . PHE A 1 268 ? -7.430 5.043 25.839 1.00 76.12 268 PHE A N 1
ATOM 2165 C CA . PHE A 1 268 ? -8.521 4.564 24.993 1.00 76.12 268 PHE A CA 1
ATOM 2166 C C . PHE A 1 268 ? -8.086 3.425 24.062 1.00 76.12 268 PHE A C 1
ATOM 2168 O O . PHE A 1 268 ? -8.773 2.412 23.974 1.00 76.12 268 PHE A O 1
ATOM 2175 N N . GLY A 1 269 ? -6.919 3.543 23.418 1.00 79.31 269 GLY A N 1
ATOM 2176 C CA . GLY A 1 269 ? -6.367 2.463 22.588 1.00 79.31 269 GLY A CA 1
ATOM 2177 C C . GLY A 1 269 ? -6.165 1.162 23.372 1.00 79.31 269 GLY A C 1
ATOM 2178 O O . GLY A 1 269 ? -6.580 0.100 22.910 1.00 79.31 269 GLY A O 1
ATOM 2179 N N . ARG A 1 270 ? -5.616 1.252 24.594 1.00 82.75 270 ARG A N 1
ATOM 2180 C CA . ARG A 1 270 ? -5.473 0.104 25.507 1.00 82.75 270 ARG A CA 1
ATOM 2181 C C . ARG A 1 270 ? -6.815 -0.493 25.918 1.00 82.75 270 ARG A C 1
ATOM 2183 O O . ARG A 1 270 ? -6.939 -1.712 25.976 1.00 82.75 270 ARG A O 1
ATOM 2190 N N . MET A 1 271 ? -7.802 0.352 26.219 1.00 86.62 271 MET A N 1
ATOM 2191 C CA . MET A 1 271 ? -9.146 -0.093 26.587 1.00 86.62 271 MET A CA 1
ATOM 2192 C C . MET A 1 271 ? -9.785 -0.892 25.446 1.00 86.62 271 MET A C 1
ATOM 2194 O O . MET A 1 271 ? -10.245 -2.006 25.674 1.00 86.62 271 MET A O 1
ATOM 2198 N N . ILE A 1 272 ? -9.750 -0.364 24.218 1.00 88.38 272 ILE A N 1
ATOM 2199 C CA . ILE A 1 272 ? -10.271 -1.062 23.036 1.00 88.38 272 ILE A CA 1
ATOM 2200 C C . ILE A 1 272 ? -9.513 -2.369 22.797 1.00 88.38 272 ILE A C 1
ATOM 2202 O O . ILE A 1 272 ? -10.140 -3.400 22.583 1.00 88.38 272 ILE A O 1
ATOM 2206 N N . GLU A 1 273 ? -8.181 -2.369 22.877 1.00 87.88 273 GLU A N 1
ATOM 2207 C CA . GLU A 1 273 ? -7.395 -3.599 22.731 1.00 87.88 273 GLU A CA 1
ATOM 2208 C C . GLU A 1 273 ? -7.804 -4.668 23.760 1.00 87.88 273 GLU A C 1
ATOM 2210 O O . GLU A 1 273 ? -7.989 -5.828 23.390 1.00 87.88 273 GLU A O 1
ATOM 2215 N N . ALA A 1 274 ? -8.007 -4.289 25.025 1.00 89.81 274 ALA A N 1
ATOM 2216 C CA . ALA A 1 274 ? -8.468 -5.203 26.067 1.00 89.81 274 ALA A CA 1
ATOM 2217 C C . ALA A 1 274 ? -9.874 -5.756 25.776 1.00 89.81 274 ALA A C 1
ATOM 2219 O O . ALA A 1 274 ? -10.087 -6.964 25.878 1.00 89.81 274 ALA A O 1
ATOM 2220 N N . GLU A 1 275 ? -10.816 -4.909 25.349 1.00 92.75 275 GLU A N 1
ATOM 2221 C CA . GLU A 1 275 ? -12.162 -5.341 24.948 1.00 92.75 275 GLU A CA 1
ATOM 2222 C C . GLU A 1 275 ? -12.119 -6.325 23.769 1.00 92.75 275 GLU A C 1
ATOM 2224 O O . GLU A 1 275 ? -12.811 -7.343 23.782 1.00 92.75 275 GLU A O 1
ATOM 2229 N N . LEU A 1 276 ? -11.265 -6.075 22.774 1.00 91.44 276 LEU A N 1
ATOM 2230 C CA . LEU A 1 276 ? -11.087 -6.956 21.616 1.00 91.44 276 LEU A CA 1
ATOM 223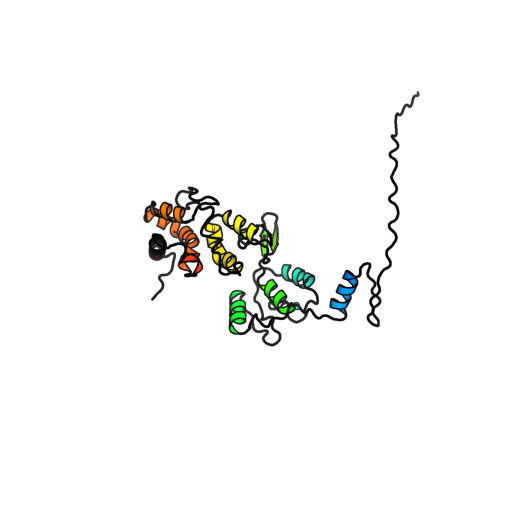1 C C . LEU A 1 276 ? -10.421 -8.292 21.976 1.00 91.44 276 LEU A C 1
ATOM 2233 O O . LEU A 1 276 ? -10.738 -9.323 21.376 1.00 91.44 276 LEU A O 1
ATOM 2237 N N . GLN A 1 277 ? -9.514 -8.291 22.955 1.00 92.38 277 GLN A N 1
ATOM 2238 C CA . GLN A 1 277 ? -8.919 -9.509 23.508 1.00 92.38 277 GLN A CA 1
ATOM 2239 C C . GLN A 1 277 ? -9.934 -10.331 24.307 1.00 92.38 277 GLN A C 1
ATOM 2241 O O . GLN A 1 277 ? -9.931 -11.559 24.229 1.00 92.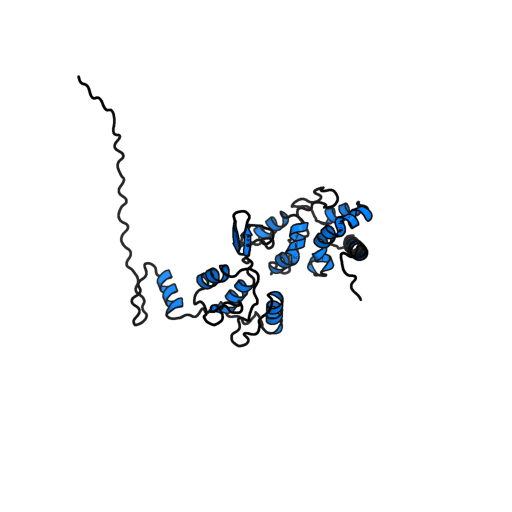38 277 GLN A O 1
ATOM 2246 N N . GLU A 1 278 ? -10.804 -9.677 25.077 1.00 91.75 278 GLU A N 1
ATOM 2247 C CA . GLU A 1 278 ? -11.912 -10.335 25.778 1.00 91.75 278 GLU A CA 1
ATOM 2248 C C . GLU A 1 278 ? -12.936 -10.923 24.802 1.00 91.75 278 GLU A C 1
ATOM 2250 O O . GLU A 1 278 ? -13.412 -12.035 25.019 1.00 91.75 278 GLU A O 1
ATOM 2255 N N . ALA A 1 279 ? -13.208 -10.226 23.697 1.00 91.06 279 ALA A N 1
ATOM 2256 C CA . ALA A 1 279 ? -14.058 -10.709 22.610 1.00 91.06 279 ALA A CA 1
ATOM 2257 C C . ALA A 1 279 ? -13.411 -11.832 21.770 1.00 91.06 279 ALA A C 1
ATOM 2259 O O . ALA A 1 279 ? -14.061 -12.388 20.888 1.00 91.06 279 ALA A O 1
ATOM 2260 N N . GLY A 1 280 ? -12.136 -12.165 22.007 1.00 90.25 280 GLY A N 1
ATOM 2261 C CA . GLY A 1 280 ? -11.414 -13.213 21.280 1.00 90.25 280 GLY A CA 1
ATOM 2262 C C . GLY A 1 280 ? -11.046 -12.859 19.834 1.00 90.25 280 GLY A C 1
ATOM 2263 O O . GLY A 1 280 ? -10.637 -13.742 19.083 1.00 90.25 280 GLY A O 1
ATOM 2264 N N . VAL A 1 281 ? -11.170 -11.589 19.435 1.00 90.50 281 VAL A N 1
ATOM 2265 C CA . VAL A 1 281 ? -10.836 -11.113 18.078 1.00 90.50 281 VAL A CA 1
ATOM 2266 C C . VAL A 1 281 ? -9.337 -10.847 17.935 1.00 90.50 281 VAL A C 1
ATOM 2268 O O . VAL A 1 281 ? -8.763 -11.043 16.865 1.00 90.50 281 VAL A O 1
ATOM 2271 N N . VAL A 1 282 ? -8.686 -10.425 19.021 1.00 85.81 282 VAL A N 1
ATOM 2272 C CA . VAL A 1 282 ? -7.247 -10.139 19.070 1.00 85.81 282 VAL A CA 1
ATOM 2273 C C . VAL A 1 282 ? -6.581 -11.091 20.069 1.00 85.81 282 VAL A C 1
ATOM 2275 O O . VAL A 1 282 ? -7.080 -11.245 21.185 1.00 85.81 282 VAL A O 1
ATOM 2278 N N . PRO A 1 283 ? -5.454 -11.741 19.727 1.00 81.44 283 PRO A N 1
ATOM 2279 C CA . PRO A 1 283 ? -4.767 -12.623 20.661 1.00 81.44 283 PRO A CA 1
ATOM 2280 C C . PRO A 1 283 ? -4.195 -11.834 21.847 1.00 81.44 283 PRO A C 1
ATOM 2282 O O . PRO A 1 283 ? -3.578 -10.782 21.671 1.00 81.44 283 PRO A O 1
ATOM 2285 N N . LYS A 1 284 ? -4.336 -12.375 23.064 1.00 74.12 284 LYS A N 1
ATOM 2286 C CA . LYS A 1 284 ? -3.599 -11.875 24.233 1.00 74.12 284 LYS A CA 1
ATOM 2287 C C . LYS A 1 284 ? -2.115 -12.152 24.013 1.00 74.12 284 LYS A C 1
ATOM 2289 O O . LYS A 1 284 ? -1.722 -13.312 23.899 1.00 74.12 284 LYS A O 1
ATOM 2294 N N . MET A 1 285 ? -1.290 -11.109 23.940 1.00 59.12 285 MET A N 1
ATOM 2295 C CA . MET A 1 285 ? 0.157 -11.311 23.915 1.00 59.12 285 MET A CA 1
ATOM 2296 C C . MET A 1 285 ? 0.582 -11.920 25.255 1.00 59.12 285 MET A C 1
ATOM 2298 O O . MET A 1 285 ? 0.401 -11.299 26.301 1.00 59.12 285 MET A O 1
ATOM 2302 N N . LEU A 1 286 ? 1.108 -13.145 25.222 1.00 46.72 286 LEU A N 1
ATOM 2303 C CA . LEU A 1 286 ? 1.809 -13.725 26.364 1.00 46.72 286 LEU A CA 1
ATOM 2304 C C . LEU A 1 286 ? 3.074 -12.883 26.586 1.00 46.72 286 LEU A C 1
ATOM 2306 O O . LEU A 1 286 ? 3.818 -12.644 25.634 1.00 46.72 286 LEU A O 1
ATOM 2310 N N . GLY A 1 287 ? 3.214 -12.349 27.801 1.00 38.59 287 GLY A N 1
ATOM 2311 C CA . GLY A 1 287 ? 4.317 -11.471 28.201 1.00 38.59 287 GLY A CA 1
ATOM 2312 C C . GLY A 1 287 ? 5.677 -12.150 28.195 1.00 38.59 287 GLY A C 1
ATOM 2313 O O . GLY A 1 287 ? 5.720 -13.395 28.318 1.00 38.59 287 GLY A O 1
#

pLDDT: mean 78.9, std 16.6, range [29.64, 95.88]